Protein AF-A0A7S2GUL0-F1 (afdb_monomer_lite)

Structure (mmCIF, N/CA/C/O backbone):
data_AF-A0A7S2GUL0-F1
#
_entry.id   AF-A0A7S2GUL0-F1
#
loop_
_atom_site.group_PDB
_atom_site.id
_atom_site.type_symbol
_atom_site.label_atom_id
_atom_site.label_alt_id
_atom_site.label_comp_id
_atom_site.label_asym_id
_atom_site.label_entity_id
_atom_site.label_seq_id
_atom_site.pdbx_PDB_ins_code
_atom_site.Cartn_x
_atom_site.Cartn_y
_atom_site.Cartn_z
_atom_site.occupancy
_atom_site.B_iso_or_equiv
_atom_site.auth_seq_id
_atom_site.auth_comp_id
_atom_site.auth_asym_id
_atom_site.auth_atom_id
_atom_site.pdbx_PDB_model_num
ATOM 1 N N . GLU A 1 1 ? 8.724 22.983 -28.487 1.00 35.91 1 GLU A N 1
ATOM 2 C CA . GLU A 1 1 ? 9.623 21.887 -28.073 1.00 35.91 1 GLU A CA 1
ATOM 3 C C . GLU A 1 1 ? 8.787 20.752 -27.497 1.00 35.91 1 GLU A C 1
ATOM 5 O O . GLU A 1 1 ? 7.974 20.988 -26.612 1.00 35.91 1 GLU A O 1
ATOM 10 N N . TYR A 1 2 ? 8.897 19.554 -28.072 1.00 33.53 2 TYR A N 1
ATOM 11 C CA . TYR A 1 2 ? 8.221 18.351 -27.584 1.00 33.53 2 TYR A CA 1
ATOM 12 C C . TYR A 1 2 ? 9.019 17.822 -26.389 1.00 33.53 2 TYR A C 1
ATOM 14 O O . TYR A 1 2 ? 10.120 17.307 -26.570 1.00 33.53 2 TYR A O 1
ATOM 22 N N . PHE A 1 3 ? 8.489 17.944 -25.171 1.00 33.62 3 PHE A N 1
ATOM 23 C CA . PHE A 1 3 ? 9.033 17.179 -24.051 1.00 33.62 3 PHE A CA 1
ATOM 24 C C . PHE A 1 3 ? 8.876 15.687 -24.384 1.00 33.62 3 PHE A C 1
ATOM 26 O O . PHE A 1 3 ? 7.757 15.266 -24.703 1.00 33.62 3 PHE A O 1
ATOM 33 N N . PRO A 1 4 ? 9.947 14.873 -24.349 1.00 40.25 4 PRO A N 1
ATOM 34 C CA . PRO A 1 4 ? 9.803 13.442 -24.547 1.00 40.25 4 PRO A CA 1
ATOM 35 C C . PRO A 1 4 ? 8.854 12.929 -23.465 1.00 40.25 4 PRO A C 1
ATOM 37 O O . PRO A 1 4 ? 9.054 13.194 -22.276 1.00 40.25 4 PRO A O 1
ATOM 40 N N . ARG A 1 5 ? 7.780 12.241 -23.879 1.00 43.31 5 ARG A N 1
ATOM 41 C CA . ARG A 1 5 ? 6.907 11.516 -22.948 1.00 43.31 5 ARG A CA 1
ATOM 42 C C . ARG A 1 5 ? 7.829 10.698 -22.051 1.00 43.31 5 ARG A C 1
ATOM 44 O O . ARG A 1 5 ? 8.604 9.897 -22.565 1.00 43.31 5 ARG A O 1
ATOM 51 N N . ARG A 1 6 ? 7.790 10.934 -20.735 1.00 46.19 6 ARG A N 1
ATOM 52 C CA . ARG A 1 6 ? 8.552 10.125 -19.780 1.00 46.19 6 ARG A CA 1
ATOM 53 C C . ARG A 1 6 ? 8.251 8.657 -20.099 1.00 46.19 6 ARG A C 1
ATOM 55 O O . ARG A 1 6 ? 7.082 8.272 -20.134 1.00 46.19 6 ARG A O 1
ATOM 62 N N . TYR A 1 7 ? 9.288 7.857 -20.347 1.00 48.91 7 TYR A N 1
ATOM 63 C CA . TYR A 1 7 ? 9.192 6.430 -20.691 1.00 48.91 7 TYR A CA 1
ATOM 64 C C . TYR A 1 7 ? 8.502 5.578 -19.604 1.00 48.91 7 TYR A C 1
ATOM 66 O O . TYR A 1 7 ? 8.299 4.383 -19.786 1.00 48.91 7 TYR A O 1
ATOM 74 N N . SER A 1 8 ? 8.087 6.193 -18.493 1.00 50.16 8 SER A N 1
ATOM 75 C CA . SER A 1 8 ? 7.275 5.588 -17.444 1.00 50.16 8 SER A CA 1
ATOM 76 C C . SER A 1 8 ? 5.832 5.289 -17.865 1.00 50.16 8 SER A C 1
ATOM 78 O O . SER A 1 8 ? 5.232 4.399 -17.283 1.00 50.16 8 SER A O 1
ATOM 80 N N . VAL A 1 9 ? 5.249 5.993 -18.846 1.00 53.31 9 VAL A N 1
ATOM 81 C CA . VAL A 1 9 ? 3.815 5.816 -19.181 1.00 53.31 9 VAL A CA 1
ATOM 82 C C . VAL A 1 9 ? 3.506 4.445 -19.818 1.00 53.31 9 VAL A C 1
ATOM 84 O O . VAL A 1 9 ? 2.577 3.796 -19.349 1.00 53.31 9 VAL A O 1
ATOM 87 N N . PRO A 1 10 ? 4.279 3.929 -20.798 1.00 64.81 10 PRO A N 1
ATOM 88 C CA . PRO A 1 10 ? 3.996 2.618 -21.392 1.00 64.81 10 PRO A CA 1
ATOM 89 C C . PRO A 1 10 ? 4.232 1.442 -20.432 1.00 64.81 10 PRO A C 1
ATOM 91 O O . PRO A 1 10 ? 3.606 0.397 -20.573 1.00 64.81 10 PRO A O 1
ATOM 94 N N . LEU A 1 11 ? 5.139 1.597 -19.459 1.00 73.56 11 LEU A N 1
ATOM 95 C CA . LEU A 1 11 ? 5.505 0.523 -18.534 1.00 73.56 11 LEU A CA 1
ATOM 96 C C . LEU A 1 11 ? 4.325 0.117 -17.636 1.00 73.56 11 LEU A C 1
ATOM 98 O O . LEU A 1 11 ? 4.131 -1.066 -17.384 1.00 73.56 11 LEU A O 1
ATOM 102 N N . PHE A 1 12 ? 3.511 1.074 -17.188 1.00 74.19 12 PHE A N 1
ATOM 103 C CA . PHE A 1 12 ? 2.378 0.799 -16.295 1.00 74.19 12 PHE A CA 1
ATOM 104 C C . PHE A 1 12 ? 1.257 0.038 -17.005 1.00 74.19 12 PHE A C 1
ATOM 106 O O . PHE A 1 12 ? 0.705 -0.901 -16.433 1.00 74.19 12 PHE A O 1
ATOM 113 N N . ASP A 1 13 ? 0.981 0.376 -18.267 1.00 74.12 13 ASP A N 1
ATOM 114 C CA . ASP A 1 13 ? 0.024 -0.365 -19.092 1.00 74.12 13 ASP A CA 1
ATOM 115 C C . ASP A 1 13 ? 0.494 -1.807 -19.335 1.00 74.12 13 ASP A C 1
ATOM 117 O O . ASP A 1 13 ? -0.289 -2.748 -19.194 1.00 74.12 13 ASP A O 1
ATOM 121 N N . VAL A 1 14 ? 1.787 -2.001 -19.628 1.00 76.62 14 VAL A N 1
ATOM 122 C CA . VAL A 1 14 ? 2.387 -3.334 -19.828 1.00 76.62 14 VAL A CA 1
ATOM 123 C C . VAL A 1 14 ? 2.323 -4.179 -18.554 1.00 76.62 14 VAL A C 1
ATOM 125 O O . VAL A 1 14 ? 2.029 -5.372 -18.616 1.00 76.62 14 VAL A O 1
ATOM 128 N N . LEU A 1 15 ? 2.553 -3.564 -17.394 1.00 78.19 15 LEU A N 1
ATOM 129 C CA . LEU A 1 15 ? 2.486 -4.228 -16.090 1.00 78.19 15 LEU A CA 1
ATOM 130 C C . LEU A 1 15 ? 1.049 -4.385 -15.553 1.00 78.19 15 LEU A C 1
ATOM 132 O O . LEU A 1 15 ? 0.863 -4.976 -14.486 1.00 78.19 15 LEU A O 1
ATOM 136 N N . GLN A 1 16 ? 0.043 -3.888 -16.284 1.00 74.94 16 GLN A N 1
ATOM 137 C CA . GLN A 1 16 ? -1.368 -3.859 -15.878 1.00 74.94 16 GLN A CA 1
ATOM 138 C C . GLN A 1 16 ? -1.599 -3.144 -14.534 1.00 74.94 16 GLN A C 1
ATOM 140 O O . GLN A 1 16 ? -2.493 -3.506 -13.772 1.00 74.94 16 GLN A O 1
ATOM 145 N N . LEU A 1 17 ? -0.799 -2.111 -14.261 1.00 74.38 17 LEU A N 1
ATOM 146 C CA . LEU A 1 17 ? -0.880 -1.242 -13.077 1.00 74.38 17 LEU A CA 1
ATOM 147 C C . LEU A 1 17 ? -1.755 -0.008 -13.337 1.00 74.38 17 LEU A C 1
ATOM 149 O O . LEU A 1 17 ? -1.553 1.051 -12.760 1.00 74.38 17 LEU A O 1
ATOM 153 N N . ASN A 1 18 ? -2.664 -0.096 -14.305 1.00 67.88 18 ASN A N 1
ATOM 154 C CA . ASN A 1 18 ? -3.514 1.013 -14.728 1.00 67.88 18 ASN A CA 1
ATOM 155 C C . ASN A 1 18 ? -4.937 0.928 -14.153 1.00 67.88 18 ASN A C 1
ATOM 157 O O . ASN A 1 18 ? -5.816 1.676 -14.575 1.00 67.88 18 ASN A O 1
ATOM 161 N N . ARG A 1 19 ? -5.164 0.006 -13.208 1.00 72.94 19 ARG A N 1
ATOM 162 C CA . ARG A 1 19 ? -6.481 -0.287 -12.615 1.00 72.94 19 ARG A CA 1
ATOM 163 C C . ARG A 1 19 ? -6.704 0.400 -11.266 1.00 72.94 19 ARG A C 1
ATOM 165 O O . ARG A 1 19 ? -7.834 0.407 -10.765 1.00 72.94 19 ARG A O 1
ATOM 172 N N . GLY A 1 20 ? -5.647 0.970 -10.700 1.00 72.62 20 GLY A N 1
ATOM 173 C CA . GLY A 1 20 ? -5.679 1.790 -9.507 1.00 72.62 20 GLY A CA 1
ATOM 174 C C . GLY A 1 20 ? -6.310 3.145 -9.682 1.00 72.62 20 GLY A C 1
ATOM 175 O O . GLY A 1 20 ? -6.271 3.731 -10.762 1.00 72.62 20 GLY A O 1
ATOM 176 N N . ILE A 1 21 ? -6.753 3.721 -8.567 1.00 73.00 21 ILE A N 1
ATOM 177 C CA . ILE A 1 21 ? -7.296 5.085 -8.518 1.00 73.00 21 ILE A CA 1
ATOM 178 C C . ILE A 1 21 ? -6.343 6.140 -9.107 1.00 73.00 21 ILE A C 1
ATOM 180 O O . ILE A 1 21 ? -6.796 7.164 -9.609 1.00 73.00 21 ILE A O 1
ATOM 184 N N . VAL A 1 22 ? -5.030 5.902 -9.062 1.00 71.81 22 VAL A N 1
ATOM 185 C CA . VAL A 1 22 ? -4.013 6.835 -9.573 1.00 71.81 22 VAL A CA 1
ATOM 186 C C . VAL A 1 22 ? -3.995 6.886 -11.106 1.00 71.81 22 VAL A C 1
ATOM 188 O O . VAL A 1 22 ? -3.683 7.930 -11.680 1.00 71.81 22 VAL A O 1
ATOM 191 N N . TYR A 1 23 ? -4.333 5.781 -11.771 1.00 70.56 23 TYR A N 1
ATOM 192 C CA . TYR A 1 23 ? -4.139 5.607 -13.214 1.00 70.56 23 TYR A CA 1
ATOM 193 C C . TYR A 1 23 ? -5.450 5.407 -13.982 1.00 70.56 23 TYR A C 1
ATOM 195 O O . TYR A 1 23 ? -5.544 5.806 -15.146 1.00 70.56 23 TYR A O 1
ATOM 203 N N . GLU A 1 24 ? -6.470 4.854 -13.328 1.00 75.50 24 GLU A N 1
ATOM 204 C CA . GLU A 1 24 ? -7.800 4.628 -13.880 1.00 75.50 24 GLU A CA 1
ATOM 205 C C . GLU A 1 24 ? -8.441 5.958 -14.318 1.00 75.50 24 GLU A C 1
ATOM 207 O O . GLU A 1 24 ? -8.217 7.017 -13.726 1.00 75.50 24 GLU A O 1
ATOM 212 N N . GLN A 1 25 ? -9.272 5.922 -15.363 1.00 75.25 25 GLN A N 1
ATOM 213 C CA . GLN A 1 25 ? -9.931 7.112 -15.912 1.00 75.25 25 GLN A CA 1
ATOM 214 C C . GLN A 1 25 ? -11.452 6.927 -16.022 1.00 75.25 25 GLN A C 1
ATOM 216 O O . GLN A 1 25 ? -12.001 5.833 -15.912 1.00 75.25 25 GLN A O 1
ATOM 221 N N . GLY A 1 26 ? -12.175 8.029 -16.233 1.00 83.06 26 GLY A N 1
ATOM 222 C CA . GLY A 1 26 ? -13.607 7.987 -16.538 1.00 83.06 26 GLY A CA 1
ATOM 223 C C . GLY A 1 26 ? -14.505 7.556 -15.369 1.00 83.06 26 GLY A C 1
ATOM 224 O O . GLY A 1 26 ? -14.374 8.041 -14.243 1.00 83.06 26 GLY A O 1
ATOM 225 N N . THR A 1 27 ? -15.497 6.709 -15.654 1.00 83.81 27 THR A N 1
ATOM 226 C CA . THR A 1 27 ? -16.550 6.321 -14.698 1.00 83.81 27 THR A CA 1
ATOM 227 C C . THR A 1 27 ? -16.019 5.454 -13.560 1.00 83.81 27 THR A C 1
ATOM 229 O O . THR A 1 27 ? -16.433 5.646 -12.415 1.00 83.81 27 THR A O 1
ATOM 232 N N . ARG A 1 28 ? -15.068 4.558 -13.846 1.00 76.81 28 ARG A N 1
ATOM 233 C CA . ARG A 1 28 ? -14.446 3.685 -12.844 1.00 76.81 28 ARG A CA 1
ATOM 234 C C . ARG A 1 28 ? -13.596 4.481 -11.856 1.00 76.81 28 ARG A C 1
ATOM 236 O O . ARG A 1 28 ? -13.795 4.331 -10.654 1.00 76.81 28 ARG A O 1
ATOM 243 N N . HIS A 1 29 ? -12.794 5.430 -12.340 1.00 82.56 29 HIS A N 1
ATOM 244 C CA . HIS A 1 29 ? -12.063 6.372 -11.484 1.00 82.56 29 HIS A CA 1
ATOM 245 C C . HIS A 1 29 ? -12.995 7.200 -10.589 1.00 82.56 29 HIS A C 1
ATOM 247 O O . HIS A 1 29 ? -12.770 7.299 -9.385 1.00 82.56 29 HIS A O 1
ATOM 253 N N . ARG A 1 30 ? -14.092 7.752 -11.137 1.00 84.19 30 ARG A N 1
ATOM 254 C CA . ARG A 1 30 ? -15.083 8.490 -10.325 1.00 84.19 30 ARG A CA 1
ATOM 255 C C . ARG A 1 30 ? -15.683 7.621 -9.223 1.00 84.19 30 ARG A C 1
ATOM 257 O O . ARG A 1 30 ? -15.884 8.117 -8.116 1.00 84.19 30 ARG A O 1
ATOM 264 N N . ARG A 1 31 ? -15.967 6.349 -9.524 1.00 82.50 31 ARG A N 1
ATOM 265 C CA . ARG A 1 31 ? -16.462 5.387 -8.537 1.00 82.50 31 ARG A CA 1
ATOM 266 C C . ARG A 1 31 ? -15.413 5.149 -7.451 1.00 82.50 31 ARG A C 1
ATOM 268 O O . ARG A 1 31 ? -15.713 5.426 -6.300 1.00 82.50 31 ARG A O 1
ATOM 275 N N . GLN A 1 32 ? -14.195 4.738 -7.807 1.00 81.50 32 GLN A N 1
ATOM 276 C CA . GLN A 1 32 ? -13.112 4.484 -6.845 1.00 81.50 32 GLN A CA 1
ATOM 277 C C . GLN A 1 32 ? -12.824 5.710 -5.967 1.00 81.50 32 GLN A C 1
ATOM 279 O O . GLN A 1 32 ? -12.760 5.601 -4.747 1.00 81.50 32 GLN A O 1
ATOM 284 N N . LYS A 1 33 ? -12.757 6.907 -6.561 1.00 83.69 33 LYS A N 1
ATOM 285 C CA . LYS A 1 33 ? -12.552 8.154 -5.816 1.00 83.69 33 LYS A CA 1
ATOM 286 C C . LYS A 1 33 ? -13.656 8.410 -4.792 1.00 83.69 33 LYS A C 1
ATOM 288 O O . LYS A 1 33 ? -13.358 8.792 -3.665 1.00 83.69 33 LYS A O 1
ATOM 293 N N . ARG A 1 34 ? -14.919 8.162 -5.152 1.00 84.50 34 ARG A N 1
ATOM 294 C CA . ARG A 1 34 ? -16.054 8.296 -4.226 1.00 84.50 34 ARG A CA 1
ATOM 295 C C . ARG A 1 34 ? -15.951 7.339 -3.033 1.00 84.50 34 ARG A C 1
ATOM 297 O O . ARG A 1 34 ? -16.417 7.700 -1.959 1.00 84.50 34 ARG A O 1
ATOM 304 N N . LEU A 1 35 ? -15.351 6.164 -3.221 1.00 80.62 35 LEU A N 1
ATOM 305 C CA . LEU A 1 35 ? -15.138 5.179 -2.158 1.00 80.62 35 LEU A CA 1
ATOM 306 C C . LEU A 1 35 ? -13.984 5.559 -1.233 1.00 80.62 35 LEU A C 1
ATOM 308 O O . LEU A 1 35 ? -14.092 5.380 -0.026 1.00 80.62 35 LEU A O 1
ATOM 312 N N . CYS A 1 36 ? -12.911 6.128 -1.786 1.00 79.12 36 CYS A N 1
ATOM 313 C CA . CYS A 1 36 ? -11.731 6.491 -1.006 1.00 79.12 36 CYS A CA 1
ATOM 314 C C . CYS A 1 36 ? -11.889 7.808 -0.232 1.00 79.12 36 CYS A C 1
ATOM 316 O O . CYS A 1 36 ? -11.422 7.900 0.898 1.00 79.12 36 CYS A O 1
ATOM 318 N N . ILE A 1 37 ? -12.546 8.823 -0.813 1.00 80.81 37 ILE A N 1
ATOM 319 C CA . ILE A 1 37 ? -12.678 10.172 -0.221 1.00 80.81 37 ILE A CA 1
ATOM 320 C C . ILE A 1 37 ? -13.117 10.160 1.259 1.00 80.81 37 ILE A C 1
ATOM 322 O O . ILE A 1 37 ? -12.472 10.845 2.054 1.00 80.81 37 ILE A O 1
ATOM 326 N N . PRO A 1 38 ? -14.160 9.408 1.672 1.00 76.38 38 PRO A N 1
ATOM 327 C CA . PRO A 1 38 ? -14.622 9.402 3.061 1.00 76.38 38 PRO A CA 1
ATOM 328 C C . PRO A 1 38 ? -13.526 9.066 4.081 1.00 76.38 38 PRO A C 1
ATOM 330 O O . PRO A 1 38 ? -13.464 9.674 5.149 1.00 76.38 38 PRO A O 1
ATOM 333 N N . SER A 1 39 ? -12.610 8.162 3.732 1.00 73.75 39 SER A N 1
ATOM 334 C CA . SER A 1 39 ? -11.509 7.754 4.609 1.00 73.75 39 SER A CA 1
ATOM 335 C C . SER A 1 39 ? -10.387 8.788 4.722 1.00 73.75 39 SER A C 1
ATOM 337 O O . SER A 1 39 ? -9.544 8.651 5.601 1.00 73.75 39 SER A O 1
ATOM 339 N N . PHE A 1 40 ? -10.369 9.830 3.883 1.00 73.94 40 PHE A N 1
ATOM 340 C CA . PHE A 1 40 ? -9.301 10.840 3.871 1.00 73.94 40 PHE A CA 1
ATOM 341 C C . PHE A 1 40 ? -9.784 12.273 4.142 1.00 73.94 40 PHE A C 1
ATOM 343 O O . PHE A 1 40 ? -9.035 13.061 4.714 1.00 73.94 40 PHE A O 1
ATOM 350 N N . GLU A 1 41 ? -11.012 12.630 3.757 1.00 74.94 41 GLU A N 1
ATOM 351 C CA . GLU A 1 41 ? -11.510 14.016 3.833 1.00 74.94 41 GLU A CA 1
ATOM 352 C C . GLU A 1 41 ? -12.423 14.282 5.043 1.00 74.94 41 GLU A C 1
ATOM 354 O O . GLU A 1 41 ? -12.715 15.436 5.356 1.00 74.94 41 GLU A O 1
ATOM 359 N N . GLN A 1 42 ? -12.874 13.245 5.756 1.00 73.94 42 GLN A N 1
ATOM 360 C CA . GLN A 1 42 ? -13.726 13.424 6.934 1.00 73.94 42 GLN A CA 1
ATOM 361 C C . GLN A 1 42 ? -12.908 13.810 8.172 1.00 73.94 42 GLN A C 1
ATOM 363 O O . GLN A 1 42 ? -11.851 13.241 8.448 1.00 73.94 42 GLN A O 1
ATOM 368 N N . SER A 1 43 ? -13.426 14.749 8.971 1.00 69.25 43 SER A N 1
ATOM 369 C CA . SER A 1 43 ? -12.749 15.249 10.177 1.00 69.25 43 SER A CA 1
ATOM 370 C C . SER A 1 43 ? -12.431 14.144 11.191 1.00 69.25 43 SER A C 1
ATOM 372 O O . SER A 1 43 ? -11.389 14.194 11.839 1.00 69.25 43 SER A O 1
ATOM 374 N N . GLN A 1 44 ? -13.290 13.125 11.302 1.00 70.69 44 GLN A N 1
ATOM 375 C CA . GLN A 1 44 ? -13.052 11.960 12.159 1.00 70.69 44 GLN A CA 1
ATOM 376 C C . GLN A 1 44 ? -11.841 11.149 11.674 1.00 70.69 44 GLN A C 1
ATOM 378 O O . GLN A 1 44 ? -10.944 10.870 12.464 1.00 70.69 44 GLN A O 1
ATOM 383 N N . SER A 1 45 ? -11.753 10.865 10.372 1.00 72.44 45 SER A N 1
ATOM 384 C CA . SER A 1 45 ? -10.614 10.170 9.759 1.00 72.44 45 SER A CA 1
ATOM 385 C C . SER A 1 45 ? -9.305 10.950 9.923 1.00 72.44 45 SER A C 1
ATOM 387 O O . SER A 1 45 ? -8.270 10.366 10.246 1.00 72.44 45 SER A O 1
ATOM 389 N N . MET A 1 46 ? -9.352 12.281 9.792 1.00 78.81 46 MET A N 1
ATOM 390 C CA . MET A 1 46 ? -8.190 13.149 10.012 1.00 78.81 46 MET A CA 1
ATOM 391 C C . MET A 1 46 ? -7.713 13.130 11.474 1.00 78.81 46 MET A C 1
ATOM 393 O O . MET A 1 46 ? -6.512 13.070 11.732 1.00 78.81 46 MET A O 1
ATOM 397 N N . ASN A 1 47 ? -8.633 13.122 12.443 1.00 81.50 47 ASN A N 1
ATOM 398 C CA . ASN A 1 47 ? -8.280 12.991 13.860 1.00 81.50 47 ASN A CA 1
ATOM 399 C C . ASN A 1 47 ? -7.625 11.635 14.157 1.00 81.50 47 ASN A C 1
ATOM 401 O O . ASN A 1 47 ? -6.612 11.580 14.857 1.00 81.50 47 ASN A O 1
ATOM 405 N N . THR A 1 48 ? -8.161 10.550 13.591 1.00 80.25 48 THR A N 1
ATOM 406 C CA . THR A 1 48 ? -7.567 9.209 13.699 1.00 80.25 48 THR A CA 1
ATOM 407 C C . THR A 1 48 ? -6.167 9.173 13.091 1.00 80.25 48 THR A C 1
ATOM 409 O O . THR A 1 48 ? -5.256 8.603 13.690 1.00 80.25 48 THR A O 1
ATOM 412 N N . PHE A 1 49 ? -5.966 9.836 11.949 1.00 84.69 49 PHE A N 1
ATOM 413 C CA . PHE A 1 49 ? -4.653 9.972 11.325 1.00 84.69 49 PHE A CA 1
ATOM 414 C C . PHE A 1 49 ? -3.650 10.700 12.225 1.00 84.69 49 PHE A C 1
ATOM 416 O O . PHE A 1 49 ? -2.569 10.171 12.480 1.00 84.69 49 PHE A O 1
ATOM 423 N N . LEU A 1 50 ? -4.006 11.873 12.758 1.00 87.38 50 LEU A N 1
ATOM 424 C CA . LEU A 1 50 ? -3.122 12.639 13.645 1.00 87.38 50 LEU A CA 1
ATOM 425 C C . LEU A 1 50 ? -2.754 11.853 14.908 1.00 87.38 50 LEU A C 1
ATOM 427 O O . LEU A 1 50 ? -1.587 11.832 15.302 1.00 87.38 50 LEU A O 1
ATOM 431 N N . LYS A 1 51 ? -3.731 11.159 15.504 1.00 86.75 51 LYS A N 1
ATOM 432 C CA . LYS A 1 51 ? -3.505 10.292 16.663 1.00 86.75 51 LYS A CA 1
ATOM 433 C C . LYS A 1 51 ? -2.555 9.139 16.329 1.00 86.75 51 LYS A C 1
ATOM 435 O O . LYS A 1 51 ? -1.614 8.898 17.078 1.00 86.75 51 LYS A O 1
ATOM 440 N N . ALA A 1 52 ? -2.757 8.468 15.193 1.00 86.75 52 ALA A N 1
ATOM 441 C CA . ALA A 1 52 ? -1.868 7.402 14.740 1.00 86.75 52 ALA A CA 1
ATOM 442 C C . ALA A 1 52 ? -0.437 7.916 14.520 1.00 86.75 52 ALA A C 1
ATOM 444 O O . ALA A 1 52 ? 0.505 7.309 15.012 1.00 86.75 52 ALA A O 1
ATOM 445 N N . VAL A 1 53 ? -0.260 9.063 13.855 1.00 89.69 53 VAL A N 1
ATOM 446 C CA . VAL A 1 53 ? 1.068 9.670 13.660 1.00 89.69 53 VAL A CA 1
ATOM 447 C C . VAL A 1 53 ? 1.745 9.957 14.998 1.00 89.69 53 VAL A C 1
ATOM 449 O O . VAL A 1 53 ? 2.920 9.629 15.163 1.00 89.69 53 VAL A O 1
ATOM 452 N N . GLN A 1 54 ? 1.023 10.546 15.953 1.00 90.25 54 GLN A N 1
ATOM 453 C CA . GLN A 1 54 ? 1.572 10.864 17.269 1.00 90.25 54 GLN A CA 1
ATOM 454 C C . GLN A 1 54 ? 2.026 9.603 18.014 1.00 90.25 54 GLN A C 1
ATOM 456 O O . GLN A 1 54 ? 3.146 9.567 18.522 1.00 90.25 54 GLN A O 1
ATOM 461 N N . GLU A 1 55 ? 1.179 8.576 18.064 1.00 89.12 55 GLU A N 1
ATOM 462 C CA . GLU A 1 55 ? 1.471 7.336 18.786 1.00 89.12 55 GLU A CA 1
ATOM 463 C C . GLU A 1 55 ? 2.611 6.543 18.135 1.00 89.12 55 GLU A C 1
ATOM 465 O O . GLU A 1 55 ? 3.549 6.155 18.826 1.00 89.12 55 GLU A O 1
ATOM 470 N N . GLU A 1 56 ? 2.596 6.367 16.811 1.00 88.31 56 GLU A N 1
ATOM 471 C CA . GLU A 1 56 ? 3.660 5.639 16.105 1.00 88.31 56 GLU A CA 1
ATOM 472 C C . GLU A 1 56 ? 5.009 6.377 16.185 1.00 88.31 56 GLU A C 1
ATOM 474 O O . GLU A 1 56 ? 6.062 5.755 16.330 1.00 88.31 56 GLU A O 1
ATOM 479 N N . THR A 1 57 ? 4.996 7.716 16.157 1.00 89.94 57 THR A N 1
ATOM 480 C CA . THR A 1 57 ? 6.219 8.520 16.332 1.00 89.94 57 THR A CA 1
ATOM 481 C C . THR A 1 57 ? 6.758 8.422 17.759 1.00 89.94 57 THR A C 1
ATOM 483 O O . THR A 1 57 ? 7.977 8.387 17.949 1.00 89.94 57 THR A O 1
ATOM 486 N N . ALA A 1 58 ? 5.876 8.360 18.763 1.00 89.31 58 ALA A N 1
ATOM 487 C CA . ALA A 1 58 ? 6.269 8.155 20.155 1.00 89.31 58 ALA A CA 1
ATOM 488 C C . ALA A 1 58 ? 6.912 6.773 20.348 1.00 89.31 58 ALA A C 1
ATOM 490 O O . ALA A 1 58 ? 8.021 6.697 20.870 1.00 89.31 58 ALA A O 1
ATOM 491 N N . ILE A 1 59 ? 6.291 5.710 19.819 1.00 87.06 59 ILE A N 1
ATOM 492 C CA . ILE A 1 59 ? 6.844 4.345 19.845 1.00 87.06 59 ILE A CA 1
ATOM 493 C C . ILE A 1 59 ? 8.230 4.313 19.191 1.00 87.06 59 ILE A C 1
ATOM 495 O O . ILE A 1 59 ? 9.180 3.780 19.765 1.00 87.06 59 ILE A O 1
ATOM 499 N N . LEU A 1 60 ? 8.375 4.918 18.008 1.00 86.75 60 LEU A N 1
ATOM 500 C CA . LEU A 1 60 ? 9.659 4.968 17.309 1.00 86.75 60 LEU A CA 1
ATOM 501 C C . LEU A 1 60 ? 10.725 5.734 18.109 1.00 86.75 60 LEU A C 1
ATOM 503 O O . LEU A 1 60 ? 11.874 5.294 18.188 1.00 86.75 60 LEU A O 1
ATOM 507 N N . SER A 1 61 ? 10.343 6.850 18.733 1.00 87.75 61 SER A N 1
ATOM 508 C CA . SER A 1 61 ? 11.239 7.640 19.584 1.00 87.75 61 SER A CA 1
ATOM 509 C C . SER A 1 61 ? 11.697 6.849 20.811 1.00 87.75 61 SER A C 1
ATOM 511 O O . SER A 1 61 ? 12.886 6.857 21.128 1.00 87.75 61 SER A O 1
ATOM 513 N N . ASP A 1 62 ? 10.796 6.109 21.459 1.00 87.50 62 ASP A N 1
ATOM 514 C CA . ASP A 1 62 ? 11.121 5.255 22.606 1.00 87.50 62 ASP A CA 1
ATOM 515 C C . ASP A 1 62 ? 12.082 4.121 22.214 1.00 87.50 62 ASP A C 1
ATOM 517 O O . ASP A 1 62 ? 13.054 3.836 22.923 1.00 87.50 62 ASP A O 1
ATOM 521 N N . VAL A 1 63 ? 11.880 3.512 21.041 1.00 84.56 63 VAL A N 1
ATOM 522 C CA . VAL A 1 63 ? 12.800 2.510 20.479 1.00 84.56 63 VAL A CA 1
ATOM 523 C C . VAL A 1 63 ? 14.191 3.112 20.251 1.00 84.56 63 VAL A C 1
ATOM 525 O O . VAL A 1 63 ? 15.203 2.503 20.603 1.00 84.56 63 VAL A O 1
ATOM 528 N N . TRP A 1 64 ? 14.285 4.330 19.718 1.00 85.75 64 TRP A N 1
ATOM 529 C CA . TRP A 1 64 ? 15.580 4.992 19.543 1.00 85.75 64 TRP A CA 1
ATOM 530 C C . TRP A 1 64 ? 16.248 5.315 20.883 1.00 85.75 64 TRP A C 1
ATOM 532 O O . TRP A 1 64 ? 17.432 5.014 21.057 1.00 85.75 64 TRP A O 1
ATOM 542 N N . CYS A 1 65 ? 15.498 5.847 21.850 1.00 83.50 65 CYS A N 1
ATOM 543 C CA . CYS A 1 65 ? 15.996 6.141 23.194 1.00 83.50 65 CYS A CA 1
ATOM 544 C C . CYS A 1 65 ? 16.549 4.879 23.873 1.00 83.50 65 CYS A C 1
ATOM 546 O O . CYS A 1 65 ? 17.700 4.872 24.314 1.00 83.50 65 CYS A O 1
ATOM 548 N N . THR A 1 66 ? 15.798 3.776 23.869 1.00 82.06 66 THR A N 1
ATOM 549 C CA . THR A 1 66 ? 16.247 2.499 24.456 1.00 82.06 66 THR A CA 1
ATOM 550 C C . THR A 1 66 ? 17.512 1.953 23.785 1.00 82.06 66 THR A C 1
ATOM 552 O O . THR A 1 66 ? 18.434 1.514 24.479 1.00 82.06 66 THR A O 1
ATOM 555 N N . HIS A 1 67 ? 17.631 2.054 22.457 1.00 75.50 67 HIS A N 1
ATOM 556 C CA . HIS A 1 67 ? 18.847 1.657 21.739 1.00 75.50 67 HIS A CA 1
ATOM 557 C C . HIS A 1 67 ? 20.071 2.522 22.072 1.00 75.50 67 HIS A C 1
ATOM 559 O O . HIS A 1 67 ? 21.194 2.008 22.059 1.00 75.50 67 HIS A O 1
ATOM 565 N N . THR A 1 68 ? 19.878 3.807 22.383 1.00 73.19 68 THR A N 1
ATOM 566 C CA . THR A 1 68 ? 20.971 4.691 22.826 1.00 73.19 68 THR A CA 1
ATOM 567 C C . THR A 1 68 ? 21.375 4.462 24.282 1.00 73.19 68 THR A C 1
ATOM 569 O O . THR A 1 68 ? 22.566 4.487 24.586 1.00 73.19 68 THR A O 1
ATOM 572 N N . SER A 1 69 ? 20.419 4.181 25.173 1.00 64.62 69 SER A N 1
ATOM 573 C CA . SER A 1 69 ? 20.670 3.980 26.608 1.00 64.62 69 SER A CA 1
ATOM 574 C C . SER A 1 69 ? 21.189 2.579 26.956 1.00 64.62 69 SER A C 1
ATOM 576 O O . SER A 1 69 ? 21.833 2.405 27.984 1.00 64.62 69 SER A O 1
ATOM 578 N N . GLY A 1 70 ? 20.943 1.569 26.112 1.00 59.84 70 GLY A N 1
ATOM 579 C CA . GLY A 1 70 ? 21.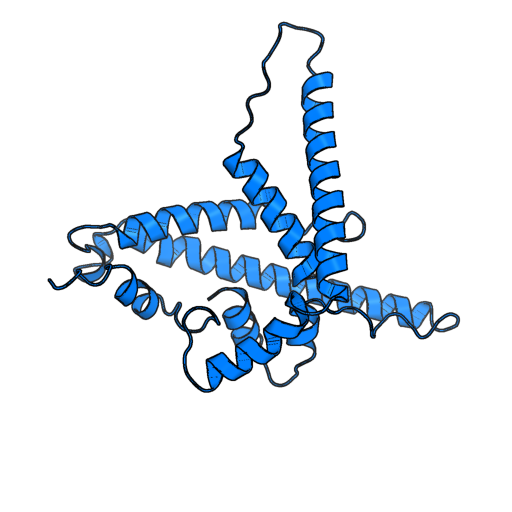372 0.184 26.351 1.00 59.84 70 GLY A CA 1
ATOM 580 C C . GLY A 1 70 ? 22.838 -0.130 26.012 1.00 59.84 70 GLY A C 1
ATOM 581 O O . GLY A 1 70 ? 23.309 -1.218 26.327 1.00 59.84 70 GLY A O 1
ATOM 582 N N . LYS A 1 71 ? 23.577 0.790 25.372 1.00 55.50 71 LYS A N 1
ATOM 583 C CA . LYS A 1 71 ? 24.987 0.597 24.955 1.00 55.50 71 LYS A CA 1
ATOM 584 C C . LYS A 1 71 ? 26.005 1.311 25.856 1.00 55.50 71 LYS A C 1
ATOM 586 O O . LYS A 1 71 ? 27.105 1.649 25.423 1.00 55.50 71 LYS A O 1
ATOM 591 N N . SER A 1 72 ? 25.652 1.542 27.114 1.00 49.66 72 SER A N 1
ATOM 592 C CA . SER A 1 72 ? 26.469 2.282 28.077 1.00 49.66 72 SER A CA 1
ATOM 593 C C . SER A 1 72 ? 27.330 1.366 28.954 1.00 49.66 72 SER A C 1
ATOM 595 O O . SER A 1 72 ? 27.173 1.383 30.167 1.00 49.66 72 SER A O 1
ATOM 597 N N . THR A 1 73 ? 28.258 0.597 28.374 1.00 53.28 73 THR A N 1
ATOM 598 C CA . THR A 1 73 ? 29.398 0.057 29.154 1.00 53.28 73 THR A CA 1
ATOM 599 C C . THR A 1 73 ? 30.717 -0.026 28.394 1.00 53.28 73 THR A C 1
ATOM 601 O O . THR A 1 73 ? 31.744 0.102 29.041 1.00 53.28 73 THR A O 1
ATOM 604 N N . ASP A 1 74 ? 30.737 -0.108 27.060 1.00 50.31 74 ASP A N 1
ATOM 605 C CA . ASP A 1 74 ? 31.995 -0.104 26.300 1.00 50.31 74 ASP A CA 1
ATOM 606 C C . ASP A 1 74 ? 31.916 0.832 25.086 1.00 50.31 74 ASP A C 1
ATOM 608 O O . ASP A 1 74 ? 31.218 0.571 24.110 1.00 50.31 74 ASP A O 1
ATOM 612 N N . GLY A 1 75 ? 32.641 1.952 25.167 1.00 50.34 75 GLY A N 1
ATOM 613 C CA . GLY A 1 75 ? 33.083 2.745 24.017 1.00 50.34 75 GLY A CA 1
ATOM 614 C C . GLY A 1 75 ? 32.006 3.228 23.039 1.00 50.34 75 GLY A C 1
ATOM 615 O O . GLY A 1 75 ? 31.935 2.733 21.921 1.00 50.34 75 GLY A O 1
ATOM 616 N N . GLY A 1 76 ? 31.237 4.254 23.425 1.00 51.72 76 GLY A N 1
ATOM 617 C CA . GLY A 1 76 ? 30.716 5.313 22.538 1.00 51.72 76 GLY A CA 1
ATOM 618 C C . GLY A 1 76 ? 30.288 4.932 21.112 1.00 51.72 76 GLY A C 1
ATOM 619 O O . GLY A 1 76 ? 30.639 5.633 20.162 1.00 51.72 76 GLY A O 1
ATOM 620 N N . SER A 1 77 ? 29.546 3.838 20.926 1.00 58.19 77 SER A N 1
ATOM 621 C CA . SER A 1 77 ? 29.052 3.450 19.604 1.00 58.19 77 SER A CA 1
ATOM 622 C C . SER A 1 77 ? 27.917 4.390 19.197 1.00 58.19 77 SER A C 1
ATOM 624 O O . SER A 1 77 ? 26.781 4.233 19.642 1.00 58.19 77 SER A O 1
ATOM 626 N N . ALA A 1 78 ? 28.232 5.386 18.364 1.00 68.31 78 ALA A N 1
ATOM 627 C CA . ALA A 1 78 ? 27.244 6.273 17.761 1.00 68.31 78 ALA A CA 1
ATOM 628 C C . ALA A 1 78 ? 26.142 5.447 17.077 1.00 68.31 78 ALA A C 1
ATOM 630 O O . ALA A 1 78 ? 26.427 4.562 16.262 1.00 68.31 78 ALA A O 1
ATOM 631 N N . LEU A 1 79 ? 24.883 5.731 17.418 1.00 72.44 79 LEU A N 1
ATOM 632 C CA . LEU A 1 79 ? 23.734 5.075 16.811 1.00 72.44 79 LEU A CA 1
ATOM 633 C C . LEU A 1 79 ? 23.726 5.379 15.306 1.00 72.44 79 LEU A C 1
ATOM 635 O O . LEU A 1 79 ? 23.576 6.526 14.891 1.00 72.44 79 LEU A O 1
ATOM 639 N N . ARG A 1 80 ? 23.901 4.347 14.478 1.00 79.69 80 ARG A N 1
ATOM 640 C CA . ARG A 1 80 ? 23.745 4.451 13.024 1.00 79.69 80 ARG A CA 1
ATOM 641 C C . ARG A 1 80 ? 22.310 4.096 12.660 1.00 79.69 80 ARG A C 1
ATOM 643 O O . ARG A 1 80 ? 21.940 2.926 12.717 1.00 79.69 80 ARG A O 1
ATOM 650 N N . LEU A 1 81 ? 21.529 5.108 12.294 1.00 81.81 81 LEU A N 1
ATOM 651 C CA . LEU A 1 81 ? 20.155 4.964 11.817 1.00 81.81 81 LEU A CA 1
ATOM 652 C C . LEU A 1 81 ? 20.090 5.203 10.311 1.00 81.81 81 LEU A C 1
ATOM 654 O O . LEU A 1 81 ? 20.608 6.197 9.804 1.00 81.81 81 LEU A O 1
ATOM 658 N N . ASP A 1 82 ? 19.397 4.311 9.611 1.00 85.12 82 ASP A N 1
ATOM 659 C CA . ASP A 1 82 ? 18.930 4.571 8.253 1.00 85.12 82 ASP A CA 1
ATOM 660 C C . ASP A 1 82 ? 17.587 5.305 8.336 1.00 85.12 82 ASP A C 1
ATOM 662 O O . ASP A 1 82 ? 16.524 4.689 8.439 1.00 85.12 82 ASP A O 1
ATOM 666 N N . MET A 1 83 ? 17.642 6.638 8.301 1.00 86.19 83 MET A N 1
ATOM 667 C CA . MET A 1 83 ? 16.451 7.487 8.406 1.00 86.19 83 MET A CA 1
ATOM 668 C C . MET A 1 83 ? 15.423 7.194 7.310 1.00 86.19 83 MET A C 1
ATOM 670 O O . MET A 1 83 ? 14.225 7.304 7.556 1.00 86.19 83 MET A O 1
ATOM 674 N N . TYR A 1 84 ? 15.852 6.788 6.113 1.00 84.81 84 TYR A N 1
ATOM 675 C CA . TYR A 1 84 ? 14.921 6.475 5.032 1.00 84.81 84 TYR A CA 1
ATOM 676 C C . TYR A 1 84 ? 14.135 5.195 5.335 1.00 84.81 84 TYR A C 1
ATOM 678 O O . TYR A 1 84 ? 12.910 5.163 5.181 1.00 84.81 84 TYR A O 1
ATOM 686 N N . ARG A 1 85 ? 14.817 4.149 5.823 1.00 84.31 85 ARG A N 1
ATOM 687 C CA . ARG A 1 85 ? 14.162 2.903 6.247 1.00 84.31 85 ARG A CA 1
ATOM 688 C C . ARG A 1 85 ? 13.206 3.135 7.415 1.00 84.31 85 ARG A C 1
ATOM 690 O O . ARG A 1 85 ? 12.091 2.618 7.376 1.00 84.31 85 ARG A O 1
ATOM 697 N N . GLU A 1 86 ? 13.620 3.902 8.419 1.00 86.44 86 GLU A N 1
ATOM 698 C CA . GLU A 1 86 ? 12.802 4.155 9.610 1.00 86.44 86 GLU A CA 1
ATOM 699 C C . GLU A 1 86 ? 11.562 5.000 9.285 1.00 86.44 86 GLU A C 1
ATOM 701 O O . GLU A 1 86 ? 10.449 4.612 9.637 1.00 86.44 86 GLU A O 1
ATOM 706 N N . MET A 1 87 ? 11.708 6.073 8.499 1.00 89.12 87 MET A N 1
ATOM 707 C CA . MET A 1 87 ? 10.561 6.882 8.064 1.00 89.12 87 MET A CA 1
ATOM 708 C C . MET A 1 87 ? 9.586 6.088 7.187 1.00 89.12 87 MET A C 1
ATOM 710 O O . MET A 1 87 ? 8.371 6.271 7.294 1.00 89.12 87 MET A O 1
ATOM 714 N N . ARG A 1 88 ? 10.084 5.168 6.346 1.00 88.50 88 ARG A N 1
ATOM 715 C CA . ARG A 1 88 ? 9.222 4.282 5.549 1.00 88.50 88 ARG A CA 1
ATOM 716 C C . ARG A 1 88 ? 8.431 3.313 6.426 1.00 88.50 88 ARG A C 1
ATOM 718 O O . ARG A 1 88 ? 7.250 3.106 6.158 1.00 88.50 88 ARG A O 1
ATOM 725 N N . LYS A 1 89 ? 9.054 2.723 7.452 1.00 87.06 89 LYS A N 1
ATOM 726 C CA . LYS A 1 89 ? 8.349 1.865 8.421 1.00 87.06 89 LYS A CA 1
ATOM 727 C C . LYS A 1 89 ? 7.267 2.649 9.157 1.00 87.06 89 LYS A C 1
ATOM 729 O O . LYS A 1 89 ? 6.125 2.218 9.126 1.00 87.06 89 LYS A O 1
ATOM 734 N N . LEU A 1 90 ? 7.604 3.821 9.702 1.00 89.62 90 LEU A N 1
ATOM 735 C CA . LEU A 1 90 ? 6.649 4.703 10.379 1.00 89.62 90 LEU A CA 1
ATOM 736 C C . LEU A 1 90 ? 5.450 5.032 9.482 1.00 89.62 90 LEU A C 1
ATOM 738 O O . LEU A 1 90 ? 4.301 4.880 9.884 1.00 89.62 90 LEU A O 1
ATOM 742 N N . THR A 1 91 ? 5.724 5.430 8.237 1.00 90.62 91 THR A N 1
ATOM 743 C CA . THR A 1 91 ? 4.679 5.746 7.255 1.00 90.62 91 THR A CA 1
ATOM 744 C C . THR A 1 91 ? 3.783 4.536 6.998 1.00 90.62 91 THR A C 1
ATOM 746 O O . THR A 1 91 ? 2.562 4.673 6.969 1.00 90.62 91 THR A O 1
ATOM 749 N N . LEU A 1 92 ? 4.371 3.344 6.844 1.00 89.69 92 LEU A N 1
ATOM 750 C CA . LEU A 1 92 ? 3.602 2.120 6.651 1.00 89.69 92 LEU A CA 1
ATOM 751 C C . LEU A 1 92 ? 2.752 1.782 7.881 1.00 89.69 92 LEU A C 1
ATOM 753 O O . LEU A 1 92 ? 1.585 1.459 7.698 1.00 89.69 92 LEU A O 1
ATOM 757 N N . SER A 1 93 ? 3.283 1.891 9.101 1.00 88.88 93 SER A N 1
ATOM 758 C CA . SER A 1 93 ? 2.527 1.629 10.335 1.00 88.88 93 SER A CA 1
ATOM 759 C C . SER A 1 93 ? 1.315 2.551 10.464 1.00 88.88 93 SER A C 1
ATOM 761 O O . SER A 1 93 ? 0.202 2.084 10.702 1.00 88.88 93 SER A O 1
ATOM 763 N N . VAL A 1 94 ? 1.495 3.849 10.194 1.00 88.88 94 VAL A N 1
ATOM 764 C CA . VAL A 1 94 ? 0.389 4.820 10.184 1.00 88.88 94 VAL A CA 1
ATOM 765 C C . VAL A 1 94 ? -0.653 4.453 9.124 1.00 88.88 94 VAL A C 1
ATOM 767 O O . VAL A 1 94 ? -1.848 4.452 9.414 1.00 88.88 94 VAL A O 1
ATOM 770 N N . ILE A 1 95 ? -0.226 4.104 7.906 1.00 88.25 95 ILE A N 1
ATOM 771 C CA . ILE A 1 95 ? -1.143 3.710 6.826 1.00 88.25 95 ILE A CA 1
ATOM 772 C C . ILE A 1 95 ? -1.900 2.427 7.188 1.00 88.25 95 ILE A C 1
ATOM 774 O O . ILE A 1 95 ? -3.122 2.397 7.040 1.00 88.25 95 ILE A O 1
ATOM 778 N N . LEU A 1 96 ? -1.209 1.395 7.681 1.00 88.00 96 LEU A N 1
ATOM 779 C CA . LEU A 1 96 ? -1.804 0.137 8.145 1.00 88.00 96 LEU A CA 1
ATOM 780 C C . LEU A 1 96 ? -2.879 0.402 9.196 1.00 88.00 96 LEU A C 1
ATOM 782 O O . LEU A 1 96 ? -3.996 -0.106 9.090 1.00 88.00 96 LEU A O 1
ATOM 786 N N . ARG A 1 97 ? -2.598 1.293 10.140 1.00 85.88 97 ARG A N 1
ATOM 787 C CA . ARG A 1 97 ? -3.537 1.631 11.199 1.00 85.88 97 ARG A CA 1
ATOM 788 C C . ARG A 1 97 ? -4.739 2.430 10.708 1.00 85.88 97 ARG A C 1
ATOM 790 O O . ARG A 1 97 ? -5.868 2.080 11.019 1.00 85.88 97 ARG A O 1
ATOM 797 N N . VAL A 1 98 ? -4.518 3.486 9.934 1.00 83.25 98 VAL A N 1
ATOM 798 C CA . VAL A 1 98 ? -5.583 4.430 9.551 1.00 83.25 98 VAL A CA 1
ATOM 799 C C . VAL A 1 98 ? -6.421 3.903 8.388 1.00 83.25 98 VAL A C 1
ATOM 801 O O . VAL A 1 98 ? -7.636 4.067 8.365 1.00 83.25 98 VAL A O 1
ATOM 804 N N . THR A 1 99 ? -5.776 3.264 7.414 1.00 83.31 99 THR A N 1
ATOM 805 C CA . THR A 1 99 ? -6.422 2.825 6.166 1.00 83.31 99 THR A CA 1
ATOM 806 C C . THR A 1 99 ? -6.983 1.415 6.297 1.00 83.31 99 THR A C 1
ATOM 808 O O . THR A 1 99 ? -8.025 1.112 5.718 1.00 83.31 99 THR A O 1
ATOM 811 N N . PHE A 1 100 ? -6.302 0.557 7.060 1.00 83.31 100 PHE A N 1
ATOM 812 C CA . PHE A 1 100 ? -6.640 -0.860 7.173 1.00 83.31 100 PHE A CA 1
ATOM 813 C C . PHE A 1 100 ? -7.109 -1.263 8.581 1.00 83.31 100 PHE A C 1
ATOM 815 O O . PHE A 1 100 ? -7.568 -2.389 8.764 1.00 83.31 100 PHE A O 1
ATOM 822 N N . GLY A 1 101 ? -7.016 -0.379 9.584 1.00 80.50 101 GLY A N 1
ATOM 823 C CA . GLY A 1 101 ? -7.287 -0.704 10.994 1.00 80.50 101 GLY A CA 1
ATOM 824 C C . GLY A 1 101 ? -6.355 -1.774 11.568 1.00 80.50 101 GLY A C 1
ATOM 825 O O . GLY A 1 101 ? -6.698 -2.462 12.530 1.00 80.50 101 GLY A O 1
ATOM 826 N N . LEU A 1 102 ? -5.177 -1.952 10.966 1.00 80.50 102 LEU A N 1
ATOM 827 C CA . LEU A 1 102 ? -4.164 -2.905 11.403 1.00 80.50 102 LEU A CA 1
ATOM 828 C C . LEU A 1 102 ? -3.060 -2.167 12.165 1.00 80.50 102 LEU A C 1
ATOM 830 O O . LEU A 1 102 ? -2.266 -1.454 11.567 1.00 80.50 102 LEU A O 1
ATOM 834 N N . GLY A 1 103 ? -3.019 -2.323 13.488 1.00 70.69 103 GLY A N 1
ATOM 835 C CA . GLY A 1 103 ? -2.029 -1.671 14.359 1.00 70.69 103 GLY A CA 1
ATOM 836 C C . GLY A 1 103 ? -2.598 -1.169 15.688 1.00 70.69 103 GLY A C 1
ATOM 837 O O . GLY A 1 103 ? -1.857 -0.715 16.551 1.00 70.69 103 GLY A O 1
ATOM 838 N N . GLU A 1 104 ? -3.913 -1.269 15.893 1.00 68.12 104 GLU A N 1
ATOM 839 C CA . GLU A 1 104 ? -4.518 -0.956 17.187 1.00 68.12 104 GLU A CA 1
ATOM 840 C C . GLU A 1 104 ? -4.216 -2.042 18.238 1.00 68.12 104 GLU A C 1
ATOM 842 O O . GLU A 1 104 ? -4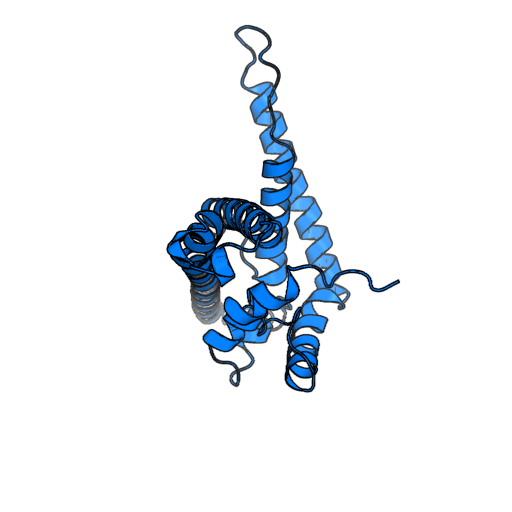.112 -3.228 17.921 1.00 68.12 104 GLU A O 1
ATOM 847 N N . GLN A 1 105 ? -4.095 -1.625 19.505 1.00 60.16 105 GLN A N 1
ATOM 848 C CA . GLN A 1 105 ? -3.982 -2.507 20.681 1.00 60.16 105 GLN A CA 1
ATOM 849 C C . GLN A 1 105 ? -2.735 -3.416 20.710 1.00 60.16 105 GLN A C 1
ATOM 851 O O . GLN A 1 105 ? -2.784 -4.538 21.210 1.00 60.16 105 GLN A O 1
ATOM 856 N N . GLY A 1 106 ? -1.600 -2.949 20.177 1.00 58.28 106 GLY A N 1
ATOM 857 C CA . GLY A 1 106 ? -0.326 -3.679 20.260 1.00 58.28 106 GLY A CA 1
ATOM 858 C C . GLY A 1 106 ? -0.238 -4.916 19.358 1.00 58.28 106 GLY A C 1
ATOM 859 O O . GLY A 1 106 ? 0.695 -5.706 19.493 1.00 58.28 106 GLY A O 1
ATOM 860 N N . ARG A 1 107 ? -1.189 -5.093 18.431 1.00 64.75 107 ARG A N 1
ATOM 861 C CA . ARG A 1 107 ? -1.153 -6.142 17.403 1.00 64.75 107 ARG A CA 1
ATOM 862 C C . ARG A 1 107 ? -0.754 -5.550 16.054 1.00 64.75 107 ARG A C 1
ATOM 864 O O . ARG A 1 107 ? -1.606 -5.188 15.233 1.00 64.75 107 ARG A O 1
ATOM 871 N N . GLU A 1 108 ? 0.555 -5.464 15.844 1.00 77.38 108 GLU A N 1
ATOM 872 C CA . GLU A 1 108 ? 1.157 -5.119 14.555 1.00 77.38 108 GLU A CA 1
ATOM 873 C C . GLU A 1 108 ? 0.780 -6.162 13.488 1.00 77.38 108 GLU A C 1
ATOM 875 O O . GLU A 1 108 ? 0.617 -7.347 13.790 1.00 77.38 108 GLU A O 1
ATOM 880 N N . PHE A 1 109 ? 0.618 -5.721 12.238 1.00 83.19 109 PHE A N 1
ATOM 881 C CA . PHE A 1 109 ? 0.463 -6.632 11.105 1.00 83.19 109 PHE A CA 1
ATOM 882 C C . PHE A 1 109 ? 1.699 -7.534 11.005 1.00 83.19 109 PHE A C 1
ATOM 884 O O . PHE A 1 109 ? 2.825 -7.041 10.897 1.00 83.19 109 PHE A O 1
ATOM 891 N N . LYS A 1 110 ? 1.500 -8.857 11.011 1.00 85.25 110 LYS A N 1
ATOM 892 C CA . LYS A 1 110 ? 2.601 -9.830 11.166 1.00 85.25 110 LYS A CA 1
ATOM 893 C C . LYS A 1 110 ? 3.680 -9.694 10.091 1.00 85.25 110 LYS A C 1
ATOM 895 O O . LYS A 1 110 ? 4.858 -9.916 10.358 1.00 85.25 110 LYS A O 1
ATOM 900 N N . GLU A 1 111 ? 3.284 -9.318 8.877 1.00 88.62 111 GLU A N 1
ATOM 901 C CA . GLU A 1 111 ? 4.190 -9.173 7.737 1.00 88.62 111 GLU A CA 1
ATOM 902 C C . GLU A 1 111 ? 4.533 -7.702 7.418 1.00 88.62 111 GLU A C 1
ATOM 904 O O . GLU A 1 111 ? 4.994 -7.407 6.314 1.00 88.62 111 GLU A O 1
ATOM 909 N N . ALA A 1 112 ? 4.367 -6.765 8.366 1.00 87.12 112 ALA A N 1
ATOM 910 C CA . ALA A 1 112 ? 4.634 -5.334 8.155 1.00 87.12 112 ALA A CA 1
ATOM 911 C C . ALA A 1 112 ? 6.074 -5.052 7.704 1.00 87.12 112 ALA A C 1
ATOM 913 O O . ALA A 1 112 ? 6.300 -4.308 6.743 1.00 87.12 112 ALA A O 1
ATOM 914 N N . ALA A 1 113 ? 7.058 -5.707 8.327 1.00 87.19 113 ALA A N 1
ATOM 915 C CA . ALA A 1 113 ? 8.459 -5.591 7.928 1.00 87.19 113 ALA A CA 1
ATOM 916 C C . ALA A 1 113 ? 8.685 -6.087 6.488 1.00 87.19 113 ALA A C 1
ATOM 918 O O . ALA A 1 113 ? 9.296 -5.388 5.675 1.00 87.19 113 ALA A O 1
ATOM 919 N N . ALA A 1 114 ? 8.133 -7.256 6.147 1.00 91.06 114 ALA A N 1
ATOM 920 C CA . ALA A 1 114 ? 8.246 -7.833 4.810 1.00 91.06 114 ALA A CA 1
ATOM 921 C C . ALA A 1 114 ? 7.551 -6.965 3.748 1.00 91.06 114 ALA A C 1
ATOM 923 O O . ALA A 1 114 ? 8.070 -6.831 2.636 1.00 91.06 114 ALA A O 1
ATOM 924 N N . LEU A 1 115 ? 6.414 -6.352 4.086 1.00 90.88 115 LEU A N 1
ATOM 925 C CA . LEU A 1 115 ? 5.703 -5.396 3.240 1.00 90.88 115 LEU A CA 1
ATOM 926 C C . LEU A 1 115 ? 6.529 -4.130 3.001 1.00 90.88 115 LEU A C 1
ATOM 928 O O . LEU A 1 115 ? 6.750 -3.774 1.844 1.00 90.88 115 LEU A O 1
ATOM 932 N N . SER A 1 116 ? 7.075 -3.512 4.051 1.00 89.75 116 SER A N 1
ATOM 933 C CA . SER A 1 116 ? 7.938 -2.326 3.925 1.00 89.75 116 SER A CA 1
ATOM 934 C C . SER A 1 116 ? 9.175 -2.585 3.062 1.00 89.75 116 SER A C 1
ATOM 936 O O . SER A 1 116 ? 9.534 -1.767 2.211 1.00 89.75 116 SER A O 1
ATOM 938 N N . GLU A 1 117 ? 9.833 -3.730 3.253 1.00 91.31 117 GLU A N 1
ATOM 939 C CA . GLU A 1 117 ? 11.009 -4.115 2.466 1.00 91.31 117 GLU A CA 1
ATOM 940 C C . GLU A 1 117 ? 10.655 -4.393 1.005 1.00 91.31 117 GLU A C 1
ATOM 942 O O . GLU A 1 117 ? 11.368 -3.945 0.104 1.00 91.31 117 G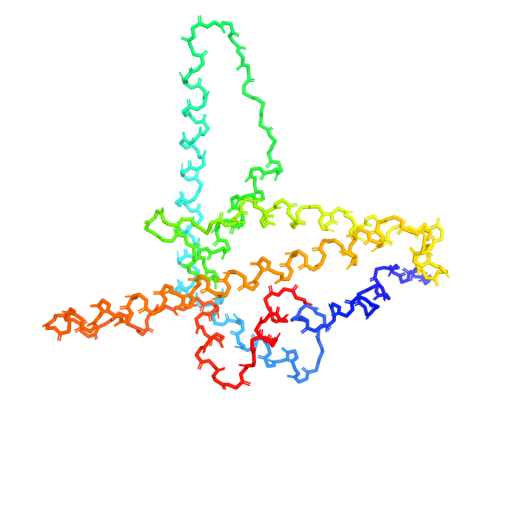LU A O 1
ATOM 947 N N . THR A 1 118 ? 9.527 -5.066 0.757 1.00 93.69 118 THR A N 1
ATOM 948 C CA . THR A 1 118 ? 9.063 -5.357 -0.607 1.00 93.69 118 THR A CA 1
ATOM 949 C C . THR A 1 118 ? 8.671 -4.076 -1.344 1.00 93.69 118 THR A C 1
ATOM 951 O O . THR A 1 118 ? 9.057 -3.922 -2.500 1.00 93.69 118 THR A O 1
ATOM 954 N N . ILE A 1 119 ? 7.980 -3.134 -0.687 1.00 90.31 119 ILE A N 1
ATOM 955 C CA . ILE A 1 119 ? 7.650 -1.815 -1.257 1.00 90.31 119 ILE A CA 1
ATOM 956 C C . ILE A 1 119 ? 8.928 -1.055 -1.618 1.00 90.31 119 ILE A C 1
ATOM 958 O O . ILE A 1 119 ? 9.042 -0.550 -2.732 1.00 90.31 119 ILE A O 1
ATOM 962 N N . GLY A 1 120 ? 9.906 -1.003 -0.707 1.00 88.38 120 GLY A N 1
ATOM 963 C CA . GLY A 1 120 ? 11.184 -0.334 -0.965 1.00 88.38 120 GLY A CA 1
ATOM 964 C C . GLY A 1 120 ? 11.907 -0.914 -2.184 1.00 88.38 120 GLY A C 1
ATOM 965 O O . GLY A 1 120 ? 12.262 -0.175 -3.100 1.00 88.38 120 GLY A O 1
ATOM 966 N N . ALA A 1 121 ? 12.053 -2.242 -2.232 1.00 92.19 121 ALA A N 1
ATOM 967 C CA . ALA A 1 121 ? 12.693 -2.931 -3.352 1.00 92.19 121 ALA 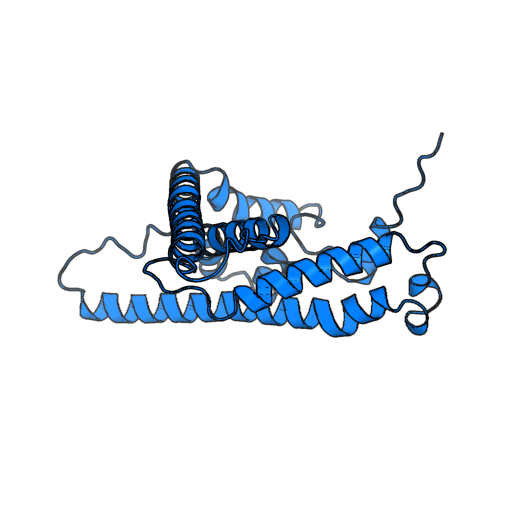A CA 1
ATOM 968 C C . ALA A 1 121 ? 11.925 -2.763 -4.674 1.00 92.19 121 ALA A C 1
ATOM 970 O O . ALA A 1 121 ? 12.540 -2.657 -5.735 1.00 92.19 121 ALA A O 1
ATOM 971 N N . TYR A 1 122 ? 10.590 -2.745 -4.619 1.00 91.19 122 TYR A N 1
ATOM 972 C CA . TYR A 1 122 ? 9.729 -2.521 -5.778 1.00 91.19 122 TYR A CA 1
ATOM 973 C C . TYR A 1 122 ? 9.889 -1.113 -6.347 1.00 91.19 122 TYR A C 1
ATOM 975 O O . TYR A 1 122 ? 10.122 -0.984 -7.546 1.00 91.19 122 TYR A O 1
ATOM 983 N N . LEU A 1 123 ? 9.829 -0.079 -5.503 1.00 88.75 123 LEU A N 1
ATOM 984 C CA . LEU A 1 123 ? 9.986 1.312 -5.932 1.00 88.75 123 LEU A CA 1
ATOM 985 C C . LEU A 1 123 ? 11.359 1.559 -6.567 1.00 88.75 123 LEU A C 1
ATOM 987 O O . LEU A 1 123 ? 11.447 2.197 -7.613 1.00 88.75 123 LEU A O 1
ATOM 991 N N . GLU A 1 124 ? 12.421 1.008 -5.981 1.00 89.75 124 GLU A N 1
ATOM 992 C CA . GLU A 1 124 ? 13.766 1.095 -6.552 1.00 89.75 124 GLU A CA 1
ATOM 993 C C . GLU A 1 124 ? 13.836 0.416 -7.930 1.00 89.75 124 GLU A C 1
ATOM 995 O O . GLU A 1 124 ? 14.274 1.023 -8.910 1.00 89.75 124 GLU A O 1
ATOM 1000 N N . ALA A 1 125 ? 13.347 -0.824 -8.031 1.00 90.69 125 ALA A N 1
ATOM 1001 C CA . ALA A 1 125 ? 13.423 -1.600 -9.263 1.00 90.69 125 ALA A CA 1
ATOM 1002 C C . ALA A 1 125 ? 12.534 -1.031 -10.383 1.00 90.69 125 ALA A C 1
ATOM 1004 O O . ALA A 1 125 ? 12.947 -1.030 -11.545 1.00 90.69 125 ALA A O 1
ATOM 1005 N N . ILE A 1 126 ? 11.338 -0.519 -10.071 1.00 87.81 126 ILE A N 1
ATOM 1006 C CA . ILE A 1 126 ? 10.447 0.055 -11.088 1.00 87.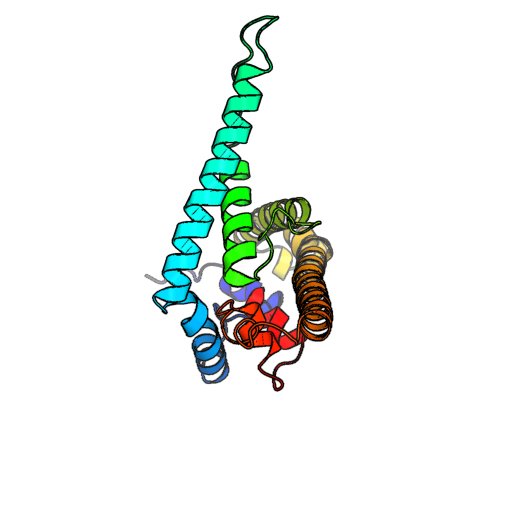81 126 ILE A CA 1
ATOM 1007 C C . ILE A 1 126 ? 10.962 1.402 -11.598 1.00 87.81 126 ILE A C 1
ATOM 1009 O O . ILE A 1 126 ? 10.890 1.660 -12.798 1.00 87.81 126 ILE A O 1
ATOM 1013 N N . VAL A 1 127 ? 11.561 2.224 -10.727 1.00 87.00 127 VAL A N 1
ATOM 1014 C CA . VAL A 1 127 ? 12.230 3.468 -11.139 1.00 87.00 127 VAL A CA 1
ATOM 1015 C C . VAL A 1 127 ? 13.451 3.159 -12.001 1.00 87.00 127 VAL A C 1
ATOM 1017 O O . VAL A 1 127 ? 13.640 3.807 -13.029 1.00 87.00 127 VAL A O 1
ATOM 1020 N N . ALA A 1 128 ? 14.253 2.154 -11.635 1.00 88.06 128 ALA A N 1
ATOM 1021 C CA . ALA A 1 128 ? 15.369 1.706 -12.464 1.00 88.06 128 ALA A CA 1
ATOM 1022 C C . ALA A 1 128 ? 14.882 1.247 -13.848 1.00 88.06 128 ALA A C 1
ATOM 1024 O O . ALA A 1 128 ? 15.379 1.740 -14.854 1.00 88.06 128 ALA A O 1
ATOM 1025 N N . THR A 1 129 ? 13.842 0.405 -13.897 1.00 88.12 129 THR A N 1
ATOM 1026 C CA . THR A 1 129 ? 13.236 -0.089 -15.150 1.00 88.12 129 THR A CA 1
ATOM 1027 C C . THR A 1 129 ? 12.714 1.054 -16.029 1.00 88.12 129 THR A C 1
ATOM 1029 O O . THR A 1 129 ? 12.912 1.051 -17.243 1.00 88.12 129 THR A O 1
ATOM 1032 N N . ALA A 1 130 ? 12.062 2.057 -15.431 1.00 84.56 130 ALA A N 1
ATOM 1033 C CA . ALA A 1 130 ? 11.514 3.207 -16.152 1.00 84.56 130 ALA A CA 1
ATOM 1034 C C . ALA A 1 130 ? 12.594 4.135 -16.739 1.00 84.56 130 ALA A C 1
ATOM 1036 O O . ALA A 1 130 ? 12.312 4.866 -17.689 1.00 84.56 130 ALA A O 1
ATOM 1037 N N . ASN A 1 131 ? 13.808 4.107 -16.181 1.00 84.75 131 ASN A N 1
ATOM 1038 C CA . ASN A 1 131 ? 14.946 4.920 -16.611 1.00 84.75 131 ASN A CA 1
ATOM 1039 C C . ASN A 1 131 ? 15.931 4.163 -17.526 1.00 84.75 131 ASN A C 1
ATOM 1041 O O . ASN A 1 131 ? 16.977 4.712 -17.871 1.00 84.75 131 ASN A O 1
ATOM 1045 N N . GLU A 1 132 ? 15.631 2.926 -17.933 1.00 83.50 132 GLU A N 1
ATOM 1046 C CA . GLU A 1 132 ? 16.468 2.178 -18.879 1.00 83.50 132 GLU A CA 1
ATOM 1047 C C . GLU A 1 132 ? 16.432 2.819 -20.279 1.00 83.50 132 GLU A C 1
ATOM 1049 O O . GLU A 1 132 ? 15.368 2.971 -20.884 1.00 83.50 132 GLU A O 1
ATOM 1054 N N . VAL A 1 133 ? 17.609 3.181 -20.809 1.00 80.88 133 VAL A N 1
ATOM 1055 C CA . VAL A 1 133 ? 17.779 3.757 -22.153 1.00 80.88 133 VAL A CA 1
ATOM 1056 C C . VAL A 1 133 ? 18.847 2.964 -22.926 1.00 80.88 133 VAL A C 1
ATOM 1058 O O . VAL A 1 133 ? 20.015 3.011 -22.541 1.00 80.88 133 VAL A O 1
ATOM 1061 N N . PRO A 1 134 ? 18.495 2.265 -24.026 1.00 79.81 134 PRO A N 1
ATOM 1062 C CA . PRO A 1 134 ? 17.136 2.054 -24.538 1.00 79.81 134 PRO A CA 1
ATOM 1063 C C . PRO A 1 134 ? 16.290 1.182 -23.583 1.00 79.81 134 PRO A C 1
ATOM 1065 O O . PRO A 1 134 ? 16.861 0.447 -22.779 1.00 79.81 134 PRO A O 1
ATOM 1068 N N . PRO A 1 135 ? 14.945 1.218 -23.669 1.00 83.25 135 PRO A N 1
ATOM 1069 C CA . PRO A 1 135 ? 14.064 0.419 -22.813 1.00 83.25 135 PRO A CA 1
ATOM 1070 C C . PRO A 1 135 ? 14.171 -1.072 -23.165 1.00 83.25 135 PRO A C 1
ATOM 1072 O O . PRO A 1 135 ? 13.398 -1.597 -23.972 1.00 83.25 135 PRO A O 1
ATOM 1075 N N . LEU A 1 136 ? 15.147 -1.761 -22.568 1.00 85.50 136 LEU A N 1
ATOM 1076 C CA . LEU A 1 136 ? 15.505 -3.145 -22.896 1.00 85.50 136 LEU A CA 1
ATOM 1077 C C . LEU A 1 136 ? 14.319 -4.100 -22.747 1.00 85.50 136 LEU A C 1
ATOM 1079 O O . LEU A 1 136 ? 14.148 -4.995 -23.570 1.00 85.50 136 LEU A O 1
ATOM 1083 N N . TRP A 1 137 ? 13.457 -3.852 -21.759 1.00 85.44 137 TRP A N 1
ATOM 1084 C CA . TRP A 1 137 ? 12.232 -4.614 -21.518 1.00 85.44 137 TRP A CA 1
ATOM 1085 C C . TRP A 1 137 ? 11.260 -4.616 -22.706 1.00 85.44 137 TRP A C 1
ATOM 1087 O O . TRP A 1 137 ? 10.543 -5.596 -22.895 1.00 85.44 137 TRP A O 1
ATOM 1097 N N . SER A 1 138 ? 11.251 -3.556 -23.522 1.00 85.19 138 SER A N 1
ATOM 1098 C CA . SER A 1 138 ? 10.382 -3.458 -24.705 1.00 85.19 138 SER A CA 1
ATOM 1099 C C . SER A 1 138 ? 10.937 -4.213 -25.915 1.00 85.19 138 SER A C 1
ATOM 1101 O O . SER A 1 138 ? 10.180 -4.604 -26.799 1.00 85.19 138 SER A O 1
ATOM 1103 N N . ILE A 1 139 ? 12.253 -4.446 -25.938 1.00 85.31 139 ILE A N 1
ATOM 1104 C CA . ILE A 1 139 ? 12.937 -5.243 -26.963 1.00 85.31 139 ILE A CA 1
ATOM 1105 C C . ILE A 1 139 ? 12.845 -6.726 -26.593 1.00 85.31 139 ILE A C 1
ATOM 1107 O O . ILE A 1 139 ? 12.451 -7.558 -27.405 1.00 85.31 139 ILE A O 1
ATOM 1111 N N . SER A 1 140 ? 13.220 -7.062 -25.357 1.00 85.25 140 SER A N 1
ATOM 1112 C CA . SER A 1 140 ? 13.079 -8.399 -24.792 1.00 85.25 140 SER A CA 1
ATOM 1113 C C . SER A 1 140 ? 13.118 -8.337 -23.262 1.00 85.25 140 SER A C 1
ATOM 1115 O O . SER A 1 140 ? 14.119 -7.880 -22.699 1.00 85.25 140 SER A O 1
ATOM 1117 N N . PRO A 1 141 ? 12.110 -8.889 -22.556 1.00 84.81 141 PRO A N 1
ATOM 1118 C CA . PRO A 1 141 ? 12.134 -9.022 -21.097 1.00 84.81 141 PRO A CA 1
ATOM 1119 C C . PRO A 1 141 ? 13.395 -9.716 -20.575 1.00 84.81 141 PRO A C 1
ATOM 1121 O O . PRO A 1 141 ? 13.841 -9.446 -19.464 1.00 84.81 141 PRO A O 1
ATOM 1124 N N . ALA A 1 142 ? 14.009 -10.586 -21.389 1.00 86.88 142 ALA A N 1
ATOM 1125 C CA . ALA A 1 142 ? 15.236 -11.291 -21.044 1.00 86.88 142 ALA A CA 1
ATOM 1126 C C . ALA A 1 142 ? 16.405 -10.353 -20.706 1.00 86.88 142 ALA A C 1
ATOM 1128 O O . ALA A 1 142 ? 17.244 -10.710 -19.877 1.00 86.88 142 ALA A O 1
ATOM 1129 N N . LEU A 1 143 ? 16.431 -9.183 -21.349 1.00 88.00 143 LEU A N 1
ATOM 1130 C CA . LEU A 1 143 ? 17.536 -8.227 -21.342 1.00 88.00 143 LEU A CA 1
ATOM 1131 C C . LEU A 1 143 ? 17.441 -7.184 -20.226 1.00 88.00 143 LEU A C 1
ATOM 1133 O O . LEU A 1 143 ? 18.423 -6.489 -19.991 1.00 88.00 143 LEU A O 1
ATOM 1137 N N . SER A 1 144 ? 16.297 -7.071 -19.544 1.00 90.44 144 SER A N 1
ATOM 1138 C CA . SER A 1 144 ? 16.100 -6.134 -18.434 1.00 90.44 144 SER A CA 1
ATOM 1139 C C . SER A 1 144 ? 15.998 -6.895 -17.104 1.00 90.44 144 SER A C 1
ATOM 1141 O O . SER A 1 144 ? 14.938 -7.438 -16.770 1.00 90.44 144 SER A O 1
ATOM 1143 N N . PRO A 1 145 ? 17.089 -6.962 -16.315 1.00 91.19 145 PRO A N 1
ATOM 1144 C CA . PRO A 1 145 ? 17.074 -7.611 -15.006 1.00 91.19 145 PRO A CA 1
ATOM 1145 C C . PRO A 1 145 ? 16.072 -6.964 -14.046 1.00 91.19 145 PRO A C 1
ATOM 1147 O O . PRO A 1 145 ? 15.429 -7.666 -13.265 1.00 91.19 145 PRO A O 1
ATOM 1150 N N . ASN A 1 146 ? 15.909 -5.638 -14.121 1.00 90.12 146 ASN A N 1
ATOM 1151 C CA . ASN A 1 146 ? 14.970 -4.911 -13.273 1.00 90.12 146 ASN A CA 1
ATOM 1152 C C . ASN A 1 146 ? 13.526 -5.247 -13.638 1.00 90.12 146 ASN A C 1
ATOM 1154 O O . ASN A 1 146 ? 12.743 -5.557 -12.742 1.00 90.12 146 ASN A O 1
ATOM 1158 N N . TYR A 1 147 ? 13.195 -5.294 -14.932 1.00 90.88 147 TYR A N 1
ATOM 1159 C CA . TYR A 1 147 ? 11.862 -5.689 -15.383 1.00 90.88 147 TYR A CA 1
ATOM 1160 C C . TYR A 1 147 ? 11.498 -7.103 -14.921 1.00 90.88 147 TYR A C 1
ATOM 1162 O O . TYR A 1 147 ? 10.411 -7.308 -14.377 1.00 90.88 147 TYR A O 1
ATOM 1170 N N . LYS A 1 148 ? 12.414 -8.074 -15.057 1.00 92.25 148 LYS A N 1
ATOM 1171 C CA . LYS A 1 148 ? 12.205 -9.433 -14.525 1.00 92.25 148 LYS A CA 1
ATOM 1172 C C . LYS A 1 148 ? 12.002 -9.431 -13.022 1.00 92.25 148 LYS A C 1
ATOM 1174 O O . LYS A 1 148 ? 11.050 -10.014 -12.522 1.00 92.25 148 LYS A O 1
ATOM 1179 N N . ARG A 1 149 ? 12.868 -8.732 -12.285 1.00 93.38 149 ARG A N 1
ATOM 1180 C CA . ARG A 1 149 ? 12.759 -8.632 -10.827 1.00 93.38 149 ARG A CA 1
ATOM 1181 C C . ARG A 1 149 ? 11.408 -8.039 -10.410 1.00 93.38 149 ARG A C 1
ATOM 1183 O O . ARG A 1 149 ? 10.794 -8.539 -9.470 1.00 93.38 149 ARG A O 1
ATOM 1190 N N . VAL A 1 150 ? 10.931 -7.010 -11.111 1.00 92.06 150 VAL A N 1
ATOM 1191 C CA . VAL A 1 150 ? 9.615 -6.400 -10.882 1.00 92.06 150 VAL A CA 1
ATOM 1192 C C . VAL A 1 150 ? 8.490 -7.398 -11.163 1.00 92.06 150 VAL A C 1
ATOM 1194 O O . VAL A 1 150 ? 7.645 -7.608 -10.296 1.00 92.06 150 VAL A O 1
ATOM 1197 N N . THR A 1 151 ? 8.491 -8.033 -12.335 1.00 91.75 151 THR A N 1
ATOM 1198 C CA . THR A 1 151 ? 7.380 -8.874 -12.818 1.00 91.75 151 THR A CA 1
ATOM 1199 C C . THR A 1 151 ? 7.318 -10.260 -12.184 1.00 91.75 151 THR A C 1
ATOM 1201 O O . THR A 1 151 ? 6.234 -10.725 -11.843 1.00 91.75 151 THR A O 1
ATOM 1204 N N . GLU A 1 152 ? 8.460 -10.916 -11.998 1.00 93.19 152 GLU A N 1
ATOM 1205 C CA . GLU A 1 152 ? 8.536 -12.313 -11.558 1.00 93.19 152 GLU A CA 1
ATOM 1206 C C . GLU A 1 152 ? 8.628 -12.442 -10.033 1.00 93.19 152 GLU A C 1
ATOM 1208 O O . GLU A 1 152 ? 8.216 -13.457 -9.475 1.00 93.19 152 GLU A O 1
ATOM 1213 N N . VAL A 1 153 ? 9.149 -11.421 -9.339 1.00 94.44 153 VAL A N 1
ATOM 1214 C CA . VAL A 1 153 ? 9.438 -11.505 -7.897 1.00 94.44 153 VAL A CA 1
ATOM 1215 C C . VAL A 1 153 ? 8.653 -10.476 -7.093 1.00 94.44 153 VAL A C 1
ATOM 1217 O O . VAL A 1 153 ? 7.908 -10.841 -6.182 1.00 94.44 153 VAL A O 1
ATOM 1220 N N . LEU A 1 154 ? 8.825 -9.187 -7.390 1.00 94.06 154 LEU A N 1
ATOM 1221 C CA . LEU A 1 154 ? 8.371 -8.119 -6.497 1.00 94.06 154 LEU A CA 1
ATOM 1222 C C . LEU A 1 154 ? 6.860 -7.888 -6.577 1.00 94.06 154 LEU A C 1
ATOM 1224 O O . LEU A 1 154 ? 6.215 -7.888 -5.532 1.00 94.06 154 LEU A O 1
ATOM 1228 N N . LEU A 1 155 ? 6.280 -7.762 -7.776 1.00 91.06 155 LEU A N 1
ATOM 1229 C CA . LEU A 1 155 ? 4.832 -7.582 -7.943 1.00 91.06 155 LEU A CA 1
ATOM 1230 C C . LEU A 1 155 ? 4.020 -8.766 -7.391 1.00 91.06 155 LEU A C 1
ATOM 1232 O O . LEU A 1 155 ? 3.099 -8.520 -6.607 1.00 91.06 155 LEU A O 1
ATOM 1236 N N . PRO A 1 156 ? 4.343 -10.041 -7.700 1.00 92.56 156 PRO A N 1
ATOM 1237 C CA . PRO A 1 156 ? 3.630 -11.176 -7.115 1.00 92.56 156 PRO A CA 1
ATOM 1238 C C . PRO A 1 156 ? 3.735 -11.211 -5.588 1.00 92.56 156 PRO A C 1
ATOM 1240 O O . PRO A 1 156 ? 2.733 -11.415 -4.896 1.00 92.56 156 PRO A O 1
ATOM 1243 N N . ARG A 1 157 ? 4.934 -10.959 -5.042 1.00 94.44 157 ARG A N 1
ATOM 1244 C CA . ARG A 1 157 ? 5.152 -10.915 -3.591 1.00 94.44 157 ARG A CA 1
ATOM 1245 C C . ARG A 1 157 ? 4.335 -9.806 -2.939 1.00 94.44 157 ARG A C 1
ATOM 1247 O O . ARG A 1 157 ? 3.742 -10.043 -1.890 1.00 94.44 157 ARG A O 1
ATOM 1254 N N . LEU A 1 158 ? 4.292 -8.631 -3.555 1.00 91.06 158 LEU A N 1
ATOM 1255 C CA . LEU A 1 158 ? 3.580 -7.474 -3.035 1.00 91.06 158 LEU A CA 1
ATOM 1256 C C . LEU A 1 158 ? 2.062 -7.688 -3.069 1.00 91.06 158 LEU A C 1
ATOM 1258 O O . LEU A 1 158 ? 1.407 -7.515 -2.046 1.00 91.06 158 LEU A O 1
ATOM 1262 N N . ARG A 1 159 ? 1.516 -8.215 -4.173 1.00 90.00 159 ARG A N 1
ATOM 1263 C CA . ARG A 1 159 ? 0.095 -8.605 -4.267 1.00 90.00 159 ARG A CA 1
ATOM 1264 C C . ARG A 1 159 ? -0.299 -9.648 -3.220 1.00 90.00 159 ARG A C 1
ATOM 1266 O O . ARG A 1 159 ? -1.384 -9.556 -2.645 1.00 90.00 159 ARG A O 1
ATOM 1273 N N . ARG A 1 160 ? 0.577 -10.618 -2.934 1.00 92.81 160 ARG A N 1
ATOM 1274 C CA . ARG A 1 160 ? 0.366 -11.606 -1.863 1.00 92.81 160 ARG A CA 1
ATOM 1275 C C . ARG A 1 160 ? 0.334 -10.949 -0.481 1.00 92.81 160 ARG A C 1
ATOM 1277 O O . ARG A 1 160 ? -0.545 -11.272 0.306 1.00 92.81 160 ARG A O 1
ATOM 1284 N N . LEU A 1 161 ? 1.242 -10.013 -0.205 1.00 92.12 161 LEU A N 1
ATOM 1285 C CA . LEU A 1 161 ? 1.284 -9.288 1.070 1.00 92.12 161 LEU A CA 1
ATOM 1286 C C . LEU A 1 161 ? 0.048 -8.400 1.271 1.00 92.12 161 LEU A C 1
ATOM 1288 O O . LEU A 1 161 ? -0.520 -8.387 2.355 1.00 92.12 161 LEU A O 1
ATOM 1292 N N . VAL A 1 162 ? -0.426 -7.722 0.221 1.00 89.19 162 VAL A N 1
ATOM 1293 C CA . VAL A 1 162 ? -1.689 -6.961 0.272 1.00 89.19 162 VAL A CA 1
ATOM 1294 C C . VAL A 1 162 ? -2.878 -7.903 0.497 1.00 89.19 162 VAL A C 1
ATOM 1296 O O . VAL A 1 162 ? -3.769 -7.599 1.284 1.00 89.19 162 VAL A O 1
ATOM 1299 N N . SER A 1 163 ? -2.872 -9.092 -0.111 1.00 90.00 163 SER A N 1
ATOM 1300 C CA . SER A 1 163 ? -3.904 -10.104 0.165 1.00 90.00 163 SER A CA 1
ATOM 1301 C C . SER A 1 163 ? -3.872 -10.568 1.629 1.00 90.00 163 SER A C 1
ATOM 1303 O O . SER A 1 163 ? -4.927 -10.752 2.229 1.00 90.00 163 SER A O 1
ATOM 1305 N N . ALA A 1 164 ? -2.682 -10.693 2.229 1.00 91.19 164 ALA A N 1
ATOM 1306 C CA . ALA A 1 164 ? -2.525 -11.007 3.650 1.00 91.19 164 ALA A CA 1
ATOM 1307 C C . ALA A 1 164 ? -3.041 -9.878 4.561 1.00 91.19 164 ALA A C 1
ATOM 1309 O O . ALA A 1 164 ? -3.687 -10.167 5.562 1.00 91.19 164 ALA A O 1
ATOM 1310 N N . VAL A 1 165 ? -2.846 -8.607 4.187 1.00 89.12 165 VAL A N 1
ATOM 1311 C CA . VAL A 1 165 ? -3.451 -7.449 4.879 1.00 89.12 165 VAL A CA 1
ATOM 1312 C C . VAL A 1 165 ? -4.980 -7.554 4.884 1.00 89.12 165 VAL A C 1
ATOM 1314 O O . VAL A 1 165 ? -5.609 -7.399 5.930 1.00 89.12 165 VAL A O 1
ATOM 1317 N N . ILE A 1 166 ? -5.587 -7.860 3.732 1.00 87.44 166 ILE A N 1
ATOM 1318 C CA . ILE A 1 166 ? -7.046 -8.019 3.617 1.00 87.44 166 ILE A CA 1
ATOM 1319 C C . ILE A 1 166 ? -7.535 -9.198 4.472 1.00 87.44 166 ILE A C 1
ATOM 1321 O O . ILE A 1 166 ? -8.529 -9.068 5.187 1.00 87.44 166 ILE A O 1
ATOM 1325 N N . ALA A 1 167 ? -6.836 -10.335 4.418 1.00 88.62 167 ALA A N 1
ATOM 1326 C CA . ALA A 1 167 ? -7.182 -11.528 5.187 1.00 88.62 167 ALA A CA 1
ATOM 1327 C C . ALA A 1 167 ? -7.094 -11.282 6.700 1.00 88.62 167 ALA A C 1
ATOM 1329 O O . ALA A 1 167 ? -8.058 -11.548 7.414 1.00 88.62 167 ALA A O 1
ATOM 1330 N N . GLU A 1 168 ? -5.993 -10.694 7.178 1.00 89.38 168 GLU A N 1
ATOM 1331 C CA . GLU A 1 168 ? -5.812 -10.401 8.602 1.00 89.38 168 GLU A CA 1
ATOM 1332 C C . GLU A 1 168 ? -6.870 -9.415 9.107 1.00 89.38 168 GLU A C 1
ATOM 1334 O O . GLU A 1 168 ? -7.362 -9.545 10.230 1.00 89.38 168 GLU A O 1
ATOM 1339 N N . ARG A 1 169 ? -7.294 -8.455 8.274 1.00 86.06 169 ARG A N 1
ATOM 1340 C CA . ARG A 1 169 ? -8.394 -7.572 8.660 1.00 86.06 169 ARG A CA 1
ATOM 1341 C C . ARG A 1 169 ? -9.720 -8.319 8.802 1.00 86.06 169 ARG A C 1
ATOM 1343 O O . ARG A 1 169 ? -10.439 -8.084 9.769 1.00 86.06 169 ARG A O 1
ATOM 1350 N N . ARG A 1 170 ? -10.037 -9.226 7.876 1.00 84.75 170 ARG A N 1
ATOM 1351 C CA . ARG A 1 170 ? -11.257 -10.045 7.958 1.00 84.75 170 ARG A CA 1
ATOM 1352 C C . ARG A 1 170 ? -11.264 -10.941 9.191 1.00 84.75 170 ARG A C 1
ATOM 1354 O O . ARG A 1 170 ? -12.297 -11.046 9.844 1.00 84.75 170 ARG A O 1
ATOM 1361 N N . GLU A 1 171 ? -10.126 -11.550 9.519 1.00 85.69 171 GLU A N 1
ATOM 1362 C CA . GLU A 1 171 ? -9.969 -12.335 10.748 1.00 85.69 171 GLU A CA 1
ATOM 1363 C C . GLU A 1 171 ? -10.270 -11.479 11.983 1.00 85.69 171 GLU A C 1
ATOM 1365 O O . GLU A 1 171 ? -11.047 -11.895 12.839 1.00 85.69 171 GLU A O 1
A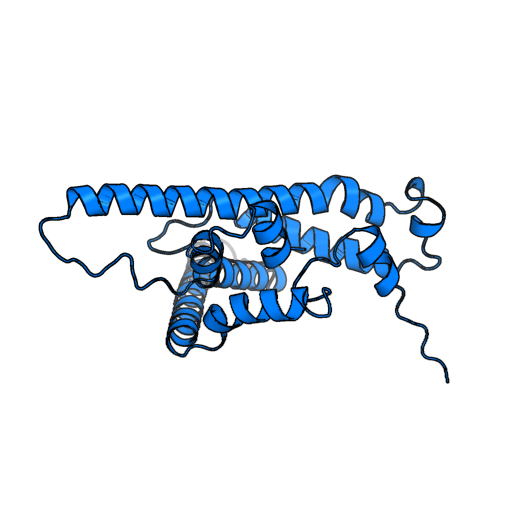TOM 1370 N N . ARG A 1 172 ? -9.757 -10.243 12.034 1.00 82.44 172 ARG A N 1
ATOM 1371 C CA . ARG A 1 172 ? -10.045 -9.310 13.136 1.00 82.44 172 ARG A CA 1
ATOM 1372 C C . ARG A 1 172 ? -11.515 -8.920 13.218 1.00 82.44 172 ARG A C 1
ATOM 1374 O O . ARG A 1 172 ? -12.067 -8.897 14.313 1.00 82.44 172 ARG A O 1
ATOM 1381 N N . ASP A 1 173 ? -12.152 -8.610 12.093 1.00 81.31 173 ASP A N 1
ATOM 1382 C CA . ASP A 1 173 ? -13.577 -8.268 12.088 1.00 81.31 173 ASP A CA 1
ATOM 1383 C C . ASP A 1 173 ? -14.435 -9.469 12.541 1.00 81.31 173 ASP A C 1
ATOM 1385 O O . ASP A 1 173 ? -15.417 -9.284 13.258 1.00 81.31 173 ASP A O 1
ATOM 1389 N N . ALA A 1 174 ? -14.035 -10.702 12.203 1.00 83.50 174 ALA A N 1
ATOM 1390 C CA . ALA A 1 174 ? -14.689 -11.921 12.678 1.00 83.50 174 ALA A CA 1
ATOM 1391 C C . ALA A 1 174 ? -14.465 -12.177 14.182 1.00 83.50 174 ALA A C 1
ATOM 1393 O O . ALA A 1 174 ? -15.417 -12.513 14.887 1.00 83.50 174 ALA A O 1
ATOM 1394 N N . GLU A 1 175 ? -13.240 -11.992 14.692 1.00 83.00 175 GLU A N 1
ATOM 1395 C CA . GLU A 1 175 ? -12.928 -12.084 16.130 1.00 83.00 175 GLU A CA 1
ATOM 1396 C C . GLU A 1 175 ? -13.762 -11.090 16.949 1.00 83.00 175 GLU A C 1
ATOM 1398 O O . GLU A 1 175 ? -14.336 -11.454 17.976 1.00 83.00 175 GLU A O 1
ATOM 1403 N N . LEU A 1 176 ? -13.872 -9.850 16.467 1.00 76.88 176 LEU A N 1
ATOM 1404 C CA . LEU A 1 176 ? -14.655 -8.803 17.118 1.00 76.88 176 LEU A CA 1
ATOM 1405 C C . LEU A 1 176 ? -16.152 -9.104 17.081 1.00 76.88 176 LEU A C 1
ATOM 1407 O O . LEU A 1 176 ? -16.818 -8.958 18.100 1.00 76.88 176 LEU A O 1
ATOM 1411 N N . ALA A 1 177 ? -16.678 -9.596 15.956 1.00 78.12 177 ALA A N 1
ATOM 1412 C CA . ALA A 1 177 ? -18.078 -10.007 15.869 1.00 78.12 177 ALA A CA 1
ATOM 1413 C C . ALA A 1 177 ? -18.409 -11.143 16.857 1.00 78.12 177 ALA A C 1
ATOM 1415 O O . ALA A 1 177 ? -19.480 -11.148 17.462 1.00 78.12 177 ALA A O 1
ATOM 1416 N N . LEU A 1 178 ? -17.486 -12.090 17.064 1.00 78.44 178 LEU A N 1
ATOM 1417 C CA . LEU A 1 178 ? -17.649 -13.161 18.053 1.00 78.44 178 LEU A CA 1
ATOM 1418 C C . LEU A 1 178 ? -17.601 -12.637 19.498 1.00 78.44 178 LEU A C 1
ATOM 1420 O O . LEU A 1 178 ? -18.363 -13.116 20.340 1.00 78.44 178 LEU A O 1
ATOM 1424 N N . GLN A 1 179 ? -16.750 -11.647 19.785 1.00 74.38 179 GLN A N 1
ATOM 1425 C CA . GLN A 1 179 ? -16.701 -10.979 21.091 1.00 74.38 179 GLN A CA 1
ATOM 1426 C C . GLN A 1 179 ? -17.978 -10.173 21.372 1.00 74.38 179 GLN A C 1
ATOM 1428 O O . GLN A 1 179 ? -18.549 -10.307 22.449 1.00 74.38 179 GLN A O 1
ATOM 1433 N N . GLU A 1 180 ? -18.495 -9.428 20.392 1.00 69.19 180 GLU A N 1
ATOM 1434 C CA . GLU A 1 180 ? -19.730 -8.641 20.535 1.00 69.19 180 GLU A CA 1
ATOM 1435 C C . GLU A 1 180 ? -20.968 -9.515 20.801 1.00 69.19 180 GLU A C 1
ATOM 1437 O O . GLU A 1 180 ? -21.846 -9.127 21.571 1.00 69.19 180 GLU A O 1
ATOM 1442 N N . VAL A 1 181 ? -21.038 -10.722 20.226 1.00 66.88 181 VAL A N 1
ATOM 1443 C CA . VAL A 1 181 ? -22.111 -11.686 20.540 1.00 66.88 181 VAL A CA 1
ATOM 1444 C C . VAL A 1 181 ? -22.016 -12.160 21.995 1.00 66.88 181 VAL A C 1
ATOM 1446 O O . VAL A 1 181 ? -23.047 -12.301 22.658 1.00 66.88 181 VAL A O 1
ATOM 1449 N N . SER A 1 182 ? -20.798 -12.347 22.512 1.00 62.00 182 SER A N 1
ATOM 1450 C CA . SER A 1 182 ? -20.554 -12.723 23.910 1.00 62.00 182 SER A CA 1
ATOM 1451 C C . SER A 1 182 ? -20.830 -11.577 24.898 1.00 62.00 182 SER A C 1
ATOM 1453 O O . SER A 1 182 ? -21.265 -11.844 26.017 1.00 62.00 182 SER A O 1
ATOM 1455 N N . ASP A 1 183 ? -20.639 -10.323 24.475 1.00 62.38 183 ASP A N 1
ATOM 1456 C CA . ASP A 1 183 ? -20.798 -9.112 25.299 1.00 62.38 183 ASP A CA 1
ATOM 1457 C C . ASP A 1 183 ? -22.166 -8.415 25.129 1.00 62.38 183 ASP A C 1
ATOM 1459 O O . ASP A 1 183 ? -22.426 -7.379 25.746 1.00 62.38 183 ASP A O 1
ATOM 1463 N N . SER A 1 184 ? -23.087 -9.003 24.353 1.00 48.81 184 SER A N 1
ATOM 1464 C CA . SER A 1 184 ? -24.397 -8.446 23.952 1.00 48.81 184 SER A CA 1
ATOM 1465 C C . SER A 1 184 ? -25.407 -8.125 25.079 1.00 48.81 184 SER A C 1
ATOM 1467 O O . SER A 1 184 ? -26.561 -7.795 24.802 1.00 48.81 184 SER A O 1
ATOM 1469 N N . VAL A 1 185 ? -24.988 -8.128 26.349 1.00 52.72 185 VAL A N 1
ATOM 1470 C CA . VAL A 1 185 ? -25.753 -7.570 27.481 1.00 52.72 185 VAL A CA 1
ATOM 1471 C C . VAL A 1 185 ? -25.367 -6.109 27.786 1.00 52.72 185 VAL A C 1
ATOM 1473 O O . VAL A 1 185 ? -26.121 -5.418 28.470 1.00 52.72 185 VAL A O 1
ATOM 1476 N N . ALA A 1 186 ? -24.263 -5.573 27.247 1.00 46.66 186 ALA A N 1
ATOM 1477 C CA . ALA A 1 186 ? -23.849 -4.192 27.510 1.00 46.66 186 ALA A CA 1
ATOM 1478 C C . ALA A 1 186 ? -23.282 -3.486 26.261 1.00 46.66 186 ALA A C 1
ATOM 1480 O O . ALA A 1 186 ? -22.167 -3.753 25.839 1.00 46.66 186 ALA A O 1
ATOM 1481 N N . ASN A 1 187 ? -24.021 -2.494 25.751 1.00 42.44 187 ASN A N 1
ATOM 1482 C CA . ASN A 1 187 ? -23.619 -1.470 24.767 1.00 42.44 187 ASN A CA 1
ATOM 1483 C C . ASN A 1 187 ? -23.630 -1.835 23.267 1.00 42.44 187 ASN A C 1
ATOM 1485 O O . ASN A 1 187 ? -22.647 -2.240 22.659 1.00 42.44 187 ASN A O 1
ATOM 1489 N N . THR A 1 188 ? -24.746 -1.484 22.625 1.00 37.88 188 THR A N 1
ATOM 1490 C CA . THR A 1 188 ? -24.990 -1.453 21.174 1.00 37.88 188 THR A CA 1
ATOM 1491 C C . THR A 1 188 ? -24.361 -0.230 20.478 1.00 37.88 188 THR A C 1
ATOM 1493 O O . THR A 1 188 ? -25.091 0.607 19.943 1.00 37.88 188 THR A O 1
ATOM 1496 N N . ALA A 1 189 ? -23.031 -0.075 20.494 1.00 41.72 189 ALA A N 1
ATOM 1497 C CA . ALA A 1 189 ? -22.397 1.113 19.890 1.00 41.72 189 ALA A CA 1
ATOM 1498 C C . ALA A 1 189 ? -21.072 0.904 19.126 1.00 41.72 189 ALA A C 1
ATOM 1500 O O . ALA A 1 189 ? -20.471 1.892 18.719 1.00 41.72 189 ALA A O 1
ATOM 1501 N N . THR A 1 190 ? -20.591 -0.319 18.884 1.00 46.25 190 THR A N 1
ATOM 1502 C CA . THR A 1 190 ? -19.193 -0.513 18.428 1.00 46.25 190 THR A CA 1
ATOM 1503 C C . THR A 1 190 ? -19.006 -0.889 16.957 1.00 46.25 190 THR A C 1
ATOM 1505 O O . THR A 1 190 ? -17.994 -0.513 16.366 1.00 46.25 190 THR A O 1
ATOM 1508 N N . ALA A 1 191 ? -19.982 -1.518 16.297 1.00 45.88 191 ALA A N 1
ATOM 1509 C CA . ALA A 1 191 ? -19.811 -1.938 14.900 1.00 45.88 191 ALA A CA 1
ATOM 1510 C C . ALA A 1 191 ? -19.911 -0.784 13.870 1.00 45.88 191 ALA A C 1
ATOM 1512 O O . ALA A 1 191 ? -19.406 -0.890 12.749 1.00 45.88 191 ALA A O 1
ATOM 1513 N N . SER A 1 192 ? -20.552 0.338 14.221 1.00 41.12 192 SER A N 1
ATOM 1514 C CA . SER A 1 192 ? -20.905 1.410 13.272 1.00 41.12 192 SER A CA 1
ATOM 1515 C C . SER A 1 192 ? -19.793 2.436 12.997 1.00 41.12 192 SER A C 1
ATOM 1517 O O . SER A 1 192 ? -19.935 3.200 12.045 1.00 41.12 192 SER A O 1
ATOM 1519 N N . ASP A 1 193 ? -18.708 2.473 13.775 1.00 51.09 193 ASP A N 1
ATOM 1520 C CA . ASP A 1 193 ? -17.878 3.693 13.886 1.00 51.09 193 ASP A CA 1
ATOM 1521 C C . ASP A 1 193 ? -16.462 3.589 13.282 1.00 51.09 193 ASP A C 1
ATOM 1523 O O . ASP A 1 193 ? -15.636 4.492 13.414 1.00 51.09 193 ASP A O 1
ATOM 1527 N N . ARG A 1 194 ? -16.143 2.490 12.587 1.00 60.97 194 ARG A N 1
ATOM 1528 C CA . ARG A 1 194 ? -14.839 2.340 11.921 1.00 60.97 194 ARG A CA 1
ATOM 1529 C C . ARG A 1 194 ? -14.887 2.868 10.491 1.00 60.97 194 ARG A C 1
ATOM 1531 O O . ARG A 1 194 ? -15.286 2.168 9.565 1.00 60.97 194 ARG A O 1
ATOM 1538 N N . ALA A 1 195 ? -14.474 4.124 10.340 1.00 65.19 195 ALA A N 1
ATOM 1539 C CA . ALA A 1 195 ? -14.372 4.849 9.071 1.00 65.19 195 ALA A CA 1
ATOM 1540 C C . ALA A 1 195 ? -13.096 4.522 8.255 1.00 65.19 195 ALA A C 1
ATOM 1542 O O . ALA A 1 195 ? -12.707 5.297 7.376 1.00 65.19 195 ALA A O 1
ATOM 1543 N N . ASP A 1 196 ? -12.415 3.402 8.536 1.00 78.38 196 ASP A N 1
ATOM 1544 C CA . ASP A 1 196 ? -11.226 3.007 7.773 1.00 78.38 196 ASP A CA 1
ATOM 1545 C C . ASP A 1 196 ? -11.590 2.489 6.372 1.00 78.38 196 ASP A C 1
ATOM 1547 O O . ASP A 1 196 ? -12.663 1.922 6.144 1.00 78.38 196 ASP A O 1
ATOM 1551 N N . LEU A 1 197 ? -10.690 2.722 5.415 1.00 81.25 197 LEU A N 1
ATOM 1552 C CA . LEU A 1 197 ? -10.938 2.471 3.995 1.00 81.25 197 LEU A CA 1
ATOM 1553 C C . LEU A 1 197 ? -11.250 1.004 3.716 1.00 81.25 197 LEU A C 1
ATOM 1555 O O . LEU A 1 197 ? -12.194 0.707 2.985 1.00 81.25 197 LEU A O 1
ATOM 1559 N N . LEU A 1 198 ? -10.480 0.081 4.296 1.00 82.44 198 LEU A N 1
ATOM 1560 C CA . LEU A 1 198 ? -10.689 -1.341 4.049 1.00 82.44 198 LEU A CA 1
ATOM 1561 C C . LEU A 1 198 ? -12.049 -1.806 4.583 1.00 82.44 198 LEU A C 1
ATOM 1563 O O . LEU A 1 198 ? -12.731 -2.565 3.900 1.00 82.44 198 LEU A O 1
ATOM 1567 N N . SER A 1 199 ? -12.493 -1.301 5.734 1.00 80.50 199 SER A N 1
ATOM 1568 C CA . SER A 1 199 ? -13.838 -1.585 6.254 1.00 80.50 199 SER A CA 1
ATOM 1569 C C . SER A 1 199 ? -14.939 -1.096 5.321 1.00 80.50 199 SER A C 1
ATOM 1571 O O . SER A 1 199 ? -15.917 -1.811 5.101 1.00 80.50 199 SER A O 1
ATOM 1573 N N . LEU A 1 200 ? -14.791 0.102 4.747 1.00 79.25 200 LEU A N 1
ATOM 1574 C CA . LEU A 1 200 ? -15.752 0.628 3.776 1.00 79.25 200 LEU A CA 1
ATOM 1575 C C . LEU A 1 200 ? -15.791 -0.227 2.505 1.00 79.25 200 LEU A C 1
ATOM 1577 O O . LEU A 1 200 ? -16.876 -0.580 2.045 1.00 79.25 200 LEU A O 1
ATOM 1581 N N . LEU A 1 201 ? -14.622 -0.615 1.987 1.00 81.94 201 LEU A N 1
ATOM 1582 C CA . LEU A 1 201 ? -14.510 -1.465 0.799 1.00 81.94 201 LEU A CA 1
ATOM 1583 C C . LEU A 1 201 ? -15.075 -2.873 1.037 1.00 81.94 201 LEU A C 1
ATOM 1585 O O . LEU A 1 201 ? -15.751 -3.411 0.167 1.00 81.94 201 LEU A O 1
ATOM 1589 N N . LEU A 1 202 ? -14.847 -3.460 2.216 1.00 81.69 202 LEU A N 1
ATOM 1590 C CA . LEU A 1 202 ? -15.374 -4.780 2.581 1.00 81.69 202 LEU A CA 1
ATOM 1591 C C . LEU A 1 202 ? -16.896 -4.780 2.784 1.00 81.69 202 LEU A C 1
ATOM 1593 O O . LEU A 1 202 ? -17.550 -5.783 2.501 1.00 81.69 202 LEU A O 1
ATOM 1597 N N . ARG A 1 203 ? -17.472 -3.670 3.263 1.00 79.19 203 ARG A N 1
ATOM 1598 C CA . ARG A 1 203 ? -18.930 -3.508 3.418 1.00 79.19 203 ARG A CA 1
ATOM 1599 C C . ARG A 1 203 ? -19.639 -3.306 2.083 1.00 79.19 203 ARG A C 1
ATOM 1601 O O . ARG A 1 203 ? -20.830 -3.596 1.967 1.00 79.19 203 ARG A O 1
ATOM 1608 N N . GLU A 1 204 ? -18.930 -2.816 1.072 1.00 78.25 204 GLU A N 1
ATOM 1609 C CA . GLU A 1 204 ? -19.470 -2.675 -0.272 1.00 78.25 204 GLU A CA 1
ATOM 1610 C C . GLU A 1 204 ? -19.512 -4.041 -0.971 1.00 78.25 204 GLU A C 1
ATOM 1612 O O . GLU A 1 204 ? -18.655 -4.383 -1.779 1.00 78.25 204 GLU A O 1
ATOM 1617 N N . GLY A 1 205 ? -20.569 -4.817 -0.711 1.00 71.81 205 GLY A N 1
ATOM 1618 C CA . GLY A 1 205 ? -20.762 -6.177 -1.247 1.00 71.81 205 GLY A CA 1
ATOM 1619 C C . GLY A 1 205 ? -20.863 -6.304 -2.778 1.00 71.81 205 GLY A C 1
ATOM 1620 O O . GLY A 1 205 ? -21.179 -7.375 -3.282 1.00 71.81 205 GLY A O 1
ATOM 1621 N N . SER A 1 206 ? -20.621 -5.222 -3.523 1.00 77.44 206 SER A N 1
ATOM 1622 C CA . SER A 1 206 ? -20.524 -5.220 -4.987 1.00 77.44 206 SER A CA 1
ATOM 1623 C C . SER A 1 206 ? -19.083 -5.266 -5.510 1.00 77.44 206 SER A C 1
ATOM 1625 O O . SER A 1 206 ? -18.891 -5.330 -6.725 1.00 77.44 206 SER A O 1
ATOM 1627 N N . LEU A 1 207 ? -18.083 -5.190 -4.627 1.00 80.50 207 LEU A N 1
ATOM 1628 C CA . LEU A 1 207 ? -16.670 -5.292 -4.982 1.00 80.50 207 LEU A CA 1
ATOM 1629 C C . LEU A 1 207 ? -16.173 -6.719 -4.765 1.00 80.50 207 LEU A C 1
ATOM 1631 O O . LEU A 1 207 ? -16.417 -7.322 -3.721 1.00 80.50 207 LEU A O 1
ATOM 1635 N N . SER A 1 208 ? -15.450 -7.250 -5.749 1.00 82.38 208 SER A N 1
ATOM 1636 C CA . SER A 1 208 ? -14.698 -8.490 -5.568 1.00 82.38 208 SER A CA 1
ATOM 1637 C C . SER A 1 208 ? -13.398 -8.234 -4.796 1.00 82.38 208 SER A C 1
ATOM 1639 O O . SER A 1 208 ? -12.887 -7.114 -4.771 1.00 82.38 208 SER A O 1
ATOM 1641 N N . ASP A 1 209 ? -12.800 -9.281 -4.224 1.00 77.06 209 ASP A N 1
ATOM 1642 C CA . ASP A 1 209 ? -11.473 -9.200 -3.586 1.00 77.06 209 ASP A CA 1
ATOM 1643 C C . ASP A 1 209 ? -10.402 -8.676 -4.551 1.00 77.06 209 ASP A C 1
ATOM 1645 O O . ASP A 1 209 ? -9.458 -7.991 -4.156 1.00 77.06 209 ASP A O 1
ATOM 1649 N N . GLU A 1 210 ? -10.572 -8.974 -5.836 1.00 80.06 210 GLU A N 1
ATOM 1650 C CA . GLU A 1 210 ? -9.704 -8.490 -6.894 1.00 80.06 210 GLU A CA 1
ATOM 1651 C C . GLU A 1 210 ? -9.873 -6.978 -7.114 1.00 80.06 210 GLU A C 1
ATOM 1653 O O . GLU A 1 210 ? -8.874 -6.270 -7.228 1.00 80.06 210 GLU A O 1
ATOM 1658 N N . ASP A 1 211 ? -11.106 -6.463 -7.083 1.00 79.00 211 ASP A N 1
ATOM 1659 C CA . ASP A 1 211 ? -11.378 -5.022 -7.156 1.00 79.00 211 ASP A CA 1
ATOM 1660 C C . ASP A 1 211 ? -10.837 -4.276 -5.938 1.00 79.00 211 ASP A C 1
ATOM 1662 O O . ASP A 1 211 ? -10.239 -3.211 -6.088 1.00 79.00 211 ASP A O 1
ATOM 1666 N N . ILE A 1 212 ? -10.996 -4.846 -4.741 1.00 81.81 212 ILE A N 1
ATOM 1667 C CA . ILE A 1 212 ? -10.437 -4.283 -3.508 1.00 81.81 212 ILE A CA 1
ATOM 1668 C C . ILE A 1 212 ? -8.909 -4.226 -3.616 1.00 81.81 212 ILE A C 1
ATOM 1670 O O . ILE A 1 212 ? -8.312 -3.182 -3.358 1.00 81.81 212 ILE A O 1
ATOM 1674 N N . ARG A 1 213 ? -8.264 -5.302 -4.085 1.00 81.94 213 ARG A N 1
ATOM 1675 C CA . ARG A 1 213 ? -6.815 -5.315 -4.328 1.00 81.94 213 ARG A CA 1
ATOM 1676 C C . ARG A 1 213 ? -6.393 -4.251 -5.345 1.00 81.94 213 ARG A C 1
ATOM 1678 O O . ARG A 1 213 ? -5.388 -3.586 -5.116 1.00 81.94 213 ARG A O 1
ATOM 1685 N N . TYR A 1 214 ? -7.152 -4.066 -6.427 1.00 80.75 214 TYR A N 1
ATOM 1686 C CA . TYR A 1 214 ? -6.868 -3.025 -7.416 1.00 80.75 214 TYR A CA 1
ATOM 1687 C C . TYR A 1 214 ? -6.981 -1.619 -6.834 1.00 80.75 214 TYR A C 1
ATOM 1689 O O . TYR A 1 214 ? -6.141 -0.782 -7.120 1.00 80.75 214 TYR A O 1
ATOM 1697 N N . VAL A 1 215 ? -7.977 -1.350 -5.989 1.00 77.44 215 VAL A N 1
ATOM 1698 C CA . VAL A 1 215 ? -8.132 -0.030 -5.355 1.00 77.44 215 VAL A CA 1
ATOM 1699 C C . VAL A 1 215 ? -7.002 0.268 -4.368 1.00 77.44 215 VAL A C 1
ATOM 1701 O O . VAL A 1 215 ? -6.585 1.417 -4.242 1.00 77.44 215 VAL A O 1
ATOM 1704 N N . LEU A 1 216 ? -6.525 -0.753 -3.658 1.00 76.25 216 LEU A N 1
ATOM 1705 C CA . LEU A 1 216 ? -5.545 -0.595 -2.585 1.00 76.25 216 LEU A CA 1
ATOM 1706 C C . LEU A 1 216 ? -4.090 -0.583 -3.062 1.00 76.25 216 LEU A C 1
ATOM 1708 O O . LEU A 1 216 ? -3.229 -0.137 -2.303 1.00 76.25 216 LEU A O 1
ATOM 1712 N N . PHE A 1 217 ? -3.798 -1.131 -4.245 1.00 73.25 217 PHE A N 1
ATOM 1713 C CA . PHE A 1 217 ? -2.422 -1.451 -4.621 1.00 73.25 217 PHE A CA 1
ATOM 1714 C C . PHE A 1 217 ? -2.026 -1.161 -6.073 1.00 73.25 217 PHE A C 1
ATOM 1716 O O . PHE A 1 217 ? -0.986 -0.533 -6.282 1.00 73.25 217 PHE A O 1
ATOM 1723 N N . ASP A 1 218 ? -2.775 -1.686 -7.048 1.00 66.25 218 ASP A N 1
ATOM 1724 C CA . ASP A 1 218 ? -2.498 -1.421 -8.472 1.00 66.25 218 ASP A CA 1
ATOM 1725 C C . ASP A 1 218 ? -2.988 -0.011 -8.861 1.00 66.25 218 ASP A C 1
ATOM 1727 O O . ASP A 1 218 ? -2.830 0.379 -10.041 1.00 66.25 218 ASP A O 1
#

Organism: NCBI:txid156173

Foldseek 3Di:
DDDPDQLLPVVCVVLVLQLELVRDDDPSVVVLCVLCCLCPPDPVNVVLLVVLLVVLVVVLVVVVVCVVVVPPDDDDDPDDDPPVLSVLLSVLLSCLCSALVANPPNHHLPCSVVLSVLVVLLVVLSVVCSPDVVNVVVVPVVRRPSSCCNRVPRVVSNLVVVVSSLVVSVVVVVVVVVVCVVVVVDDPDPPPPRSHSSVSVVVPVVDDPVSSSSHVPD

Radius of gyration: 20.99 Å; chains: 1; bounding box: 59×35×57 Å

InterPro domains:
  IPR001128 Cytochrome P450 [PF00067] (2-216)
  IPR036396 Cytochrome P450 superfamily [G3DSA:1.10.630.10] (1-218)
  IPR036396 Cytochrome P450 superfamily [SSF48264] (2-217)

pLDDT: mean 77.84, std 13.95, range [33.53, 94.44]

Secondary structure (DSSP, 8-state):
--PPPPTHHHHHHHTT--SSTTT--HHHHHHHHHHHHHHHHSHHHHHHHHHHHHHHHHHHHHHHHHHHHTT-SSS-------HHHHHHHHHHHHHHHHHH--SGGG---TTHHHHHHHHHHHHHHHHHHHT-SS-HHHH-GGG-HHHHIIIIIIHHHHHHHHHHHHHHHHHHHHHHHHHHHHHTTS-S-STT----HHHHHHH-TTS-HHHHHHHHT-

Sequence (218 aa):
EYFPRRYSVPLFDVLQLNRGIVYEQGTRHRRQKRLCIPSFEQSQSMNTFLKAVQEETAILSDVWCTHTSGKSTDGGSALRLDMYREMRKLTLSVILRVTFGLGEQGREFKEAAALSETIGAYLEAIVATANEVPPLWSISPALSPNYKRVTEVLLPRLRRLVSAVIAERRERDAELALQEVSDSVANTATASDRADLLSLLLREGSLSDEDIRYVLFD